Protein AF-0000000074540173 (afdb_homodimer)

InterPro domains:
  IPR003779 Alkyl hydroperoxide reductase AhpD/CMD-like [PF02627] (36-116)
  IPR029032 AhpD-like [G3DSA:1.20.1290.10] (2-123)
  IPR029032 AhpD-like [SSF69118] (17-122)

Structure (mmCIF, N/CA/C/O backbone):
data_AF-0000000074540173-model_v1
#
loop_
_entity.id
_entity.type
_entity.pdbx_description
1 polymer 'Carboxymuconolactone decarboxylase-like domain-containing protein'
#
loop_
_atom_site.group_PDB
_atom_site.id
_atom_site.type_symbol
_atom_site.label_atom_id
_atom_site.label_alt_id
_atom_site.label_comp_id
_atom_site.label_asym_id
_atom_site.label_entity_id
_atom_site.label_seq_id
_atom_site.pdbx_PDB_ins_code
_atom_site.Cartn_x
_atom_site.Cartn_y
_atom_site.Cartn_z
_atom_site.occupancy
_atom_site.B_iso_or_equiv
_atom_site.auth_seq_id
_atom_site.auth_comp_id
_atom_site.auth_asym_id
_atom_site.auth_atom_id
_atom_site.pdbx_PDB_model_num
ATOM 1 N N . MET A 1 1 ? -1.444 41.469 10.289 1 44.91 1 MET A N 1
ATOM 2 C CA . MET A 1 1 ? -2.797 40.969 10.555 1 44.91 1 MET A CA 1
ATOM 3 C C . MET A 1 1 ? -3.053 39.656 9.852 1 44.91 1 MET A C 1
ATOM 5 O O . MET A 1 1 ? -3.771 38.781 10.367 1 44.91 1 MET A O 1
ATOM 9 N N . VAL A 1 2 ? -2.555 39.469 8.539 1 53.41 2 VAL A N 1
ATOM 10 C CA . VAL A 1 2 ? -2.584 38.312 7.629 1 53.41 2 VAL A CA 1
ATOM 11 C C . VAL A 1 2 ? -1.721 37.188 8.188 1 53.41 2 VAL A C 1
ATOM 13 O O . VAL A 1 2 ? -2.094 36.031 8.109 1 53.41 2 VAL A O 1
ATOM 16 N N . GLU A 1 3 ? -0.538 37.625 8.789 1 58.59 3 GLU A N 1
ATOM 17 C CA . GLU A 1 3 ? 0.399 36.688 9.414 1 58.59 3 GLU A CA 1
ATOM 18 C C . GLU A 1 3 ? -0.228 36.031 10.633 1 58.59 3 GLU A C 1
ATOM 20 O O . GLU A 1 3 ? -0.085 34.812 10.812 1 58.59 3 GLU A O 1
ATOM 25 N N . GLY A 1 4 ? -1.021 36.844 11.477 1 64.75 4 GLY A N 1
ATOM 26 C CA . GLY A 1 4 ? -1.708 36.312 12.648 1 64.75 4 GLY A CA 1
ATOM 27 C C . GLY A 1 4 ? -2.783 35.312 12.312 1 64.75 4 GLY A C 1
ATOM 28 O O . GLY A 1 4 ? -2.982 34.344 13.047 1 64.75 4 GLY A O 1
ATOM 29 N N . SER A 1 5 ? -3.402 35.531 11.188 1 80.75 5 SER A N 1
ATOM 30 C CA . SER A 1 5 ? -4.461 34.625 10.727 1 80.75 5 SER A CA 1
ATOM 31 C C . SER A 1 5 ? -3.9 33.281 10.289 1 80.75 5 SER A C 1
ATOM 33 O O . SER A 1 5 ? -4.453 32.219 10.625 1 80.75 5 SER A O 1
ATOM 35 N N . GLN A 1 6 ? -2.773 33.281 9.656 1 86.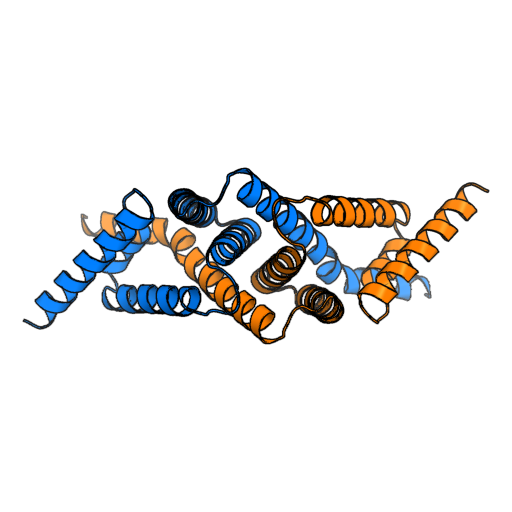25 6 GLN A N 1
ATOM 36 C CA . GLN A 1 6 ? -2.135 32.062 9.234 1 86.25 6 GLN A CA 1
ATOM 37 C C . GLN A 1 6 ? -1.627 31.25 10.43 1 86.25 6 GLN A C 1
ATOM 39 O O . GLN A 1 6 ? -1.747 30.031 10.453 1 86.25 6 GLN A O 1
ATOM 44 N N . GLU A 1 7 ? -1.045 32.031 11.414 1 88.56 7 GLU A N 1
ATOM 45 C CA . GLU A 1 7 ? -0.529 31.375 12.609 1 88.56 7 GLU A CA 1
ATOM 46 C C . GLU A 1 7 ? -1.646 30.688 13.383 1 88.56 7 GLU A C 1
ATOM 48 O O . GLU A 1 7 ? -1.457 29.578 13.891 1 88.56 7 GLU A O 1
ATOM 53 N N . ALA A 1 8 ? -2.748 31.328 13.492 1 92.25 8 ALA A N 1
ATOM 54 C CA . ALA A 1 8 ? -3.896 30.75 14.188 1 92.25 8 ALA A CA 1
ATOM 55 C C . ALA A 1 8 ? -4.402 29.5 13.453 1 92.25 8 ALA A C 1
ATOM 57 O O . ALA A 1 8 ? -4.75 28.5 14.086 1 92.25 8 ALA A O 1
ATOM 58 N N . LYS A 1 9 ? -4.445 29.641 12.211 1 93 9 LYS A N 1
ATOM 59 C CA . LYS A 1 9 ? -4.879 28.5 11.406 1 93 9 LYS A CA 1
ATOM 60 C C . LYS A 1 9 ? -3.926 27.328 11.562 1 93 9 LYS A C 1
ATOM 62 O O . LYS A 1 9 ? -4.367 26.172 11.672 1 93 9 LYS A O 1
ATOM 67 N N . VAL A 1 10 ? -2.693 27.578 11.562 1 94.81 10 VAL A N 1
ATOM 68 C CA . VAL A 1 10 ? -1.672 26.547 11.734 1 94.81 10 VAL A CA 1
ATOM 69 C C . VAL A 1 10 ? -1.825 25.891 13.094 1 94.81 10 VAL A C 1
ATOM 71 O O . VAL A 1 10 ? -1.79 24.656 13.203 1 94.81 10 VAL A O 1
ATOM 74 N N . ALA A 1 11 ? -2.023 26.703 14.094 1 95.44 11 ALA A N 1
ATOM 75 C CA . ALA A 1 11 ? -2.184 26.188 15.453 1 95.44 11 ALA A CA 1
ATOM 76 C C . ALA A 1 11 ? -3.41 25.281 15.562 1 95.44 11 ALA A C 1
ATOM 78 O O . ALA A 1 11 ? -3.371 24.25 16.234 1 95.44 11 ALA A O 1
ATOM 79 N N . GLU A 1 12 ? -4.445 25.703 14.938 1 95.56 12 GLU A N 1
ATOM 80 C CA . GLU A 1 12 ? -5.68 24.922 14.945 1 95.56 12 GLU A CA 1
ATOM 81 C C . GLU A 1 12 ? -5.484 23.578 14.242 1 95.56 12 GLU A C 1
ATOM 83 O O . GLU A 1 12 ? -5.961 22.547 14.719 1 95.56 12 GLU A O 1
ATOM 88 N N . ILE A 1 13 ? -4.812 23.609 13.125 1 95.94 13 ILE A N 1
ATOM 89 C CA . ILE A 1 13 ? -4.57 22.406 12.344 1 95.94 13 ILE A CA 1
ATOM 90 C C . ILE A 1 13 ? -3.684 21.453 13.141 1 95.94 13 ILE A C 1
ATOM 92 O O . ILE A 1 13 ? -3.965 20.25 13.227 1 95.94 13 ILE A O 1
ATOM 96 N N . LEU A 1 14 ? -2.652 21.938 13.781 1 97.19 14 LEU A N 1
ATOM 97 C CA . LEU A 1 14 ? -1.755 21.109 14.586 1 97.19 14 LEU A CA 1
ATOM 98 C C . LEU A 1 14 ? -2.5 20.484 15.758 1 97.19 14 LEU A C 1
ATOM 100 O O . LEU A 1 14 ? -2.246 19.328 16.109 1 97.19 14 LEU A O 1
ATOM 104 N N . GLN A 1 15 ? -3.396 21.234 16.328 1 97.12 15 GLN A N 1
ATOM 105 C CA . GLN A 1 15 ? -4.199 20.719 17.438 1 97.12 15 GLN A CA 1
ATOM 106 C C . GLN A 1 15 ? -5.102 19.578 16.984 1 97.12 15 GLN A C 1
ATOM 108 O O . GLN A 1 15 ? -5.23 18.578 17.672 1 97.12 15 GLN A O 1
ATOM 113 N N . LYS A 1 16 ? -5.75 19.797 15.891 1 95.5 16 LYS A N 1
ATOM 114 C CA . LYS A 1 16 ? -6.602 18.734 15.336 1 95.5 16 LYS A C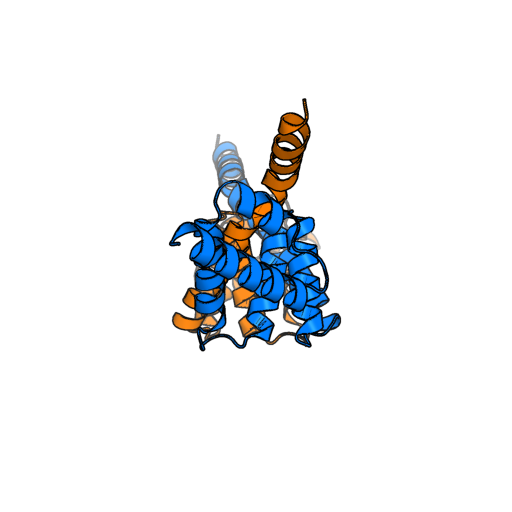A 1
ATOM 115 C C . LYS A 1 16 ? -5.793 17.484 15.047 1 95.5 16 LYS A C 1
ATOM 117 O O . LYS A 1 16 ? -6.254 16.359 15.312 1 95.5 16 LYS A O 1
ATOM 122 N N . MET A 1 17 ? -4.609 17.609 14.477 1 96.12 17 MET A N 1
ATOM 123 C CA . MET A 1 17 ? -3.744 16.484 14.18 1 96.12 17 MET A CA 1
ATOM 124 C C . MET A 1 17 ? -3.318 15.773 15.461 1 96.12 17 MET A C 1
ATOM 126 O O . MET A 1 17 ? -3.246 14.539 15.5 1 96.12 17 MET A O 1
ATOM 130 N N . GLU A 1 18 ? -3.023 16.531 16.484 1 97.31 18 GLU A N 1
ATOM 131 C CA . GLU A 1 18 ? -2.652 15.969 17.766 1 97.31 18 GLU A CA 1
ATOM 132 C C . GLU A 1 18 ? -3.787 15.125 18.344 1 97.31 18 GLU A C 1
ATOM 134 O O . GLU A 1 18 ? -3.549 14.047 18.906 1 97.31 18 GLU A O 1
ATOM 139 N N . GLU A 1 19 ? -4.973 15.555 18.25 1 96.69 19 GLU A N 1
ATOM 140 C CA . GLU A 1 19 ? -6.141 14.82 18.719 1 96.69 19 GLU A CA 1
ATOM 141 C C . GLU A 1 19 ? -6.336 13.531 17.922 1 96.69 19 GLU A C 1
ATOM 143 O O . GLU A 1 19 ? -6.703 12.5 18.469 1 96.69 19 GLU A O 1
ATOM 148 N N . MET A 1 20 ? -6.098 13.594 16.641 1 95.31 20 MET A N 1
ATOM 149 C CA . MET A 1 20 ? -6.254 12.438 15.773 1 95.31 20 MET A CA 1
ATOM 150 C C . MET A 1 20 ? -5.203 11.375 16.078 1 95.31 20 MET A C 1
ATOM 152 O O . MET A 1 20 ? -5.512 10.18 16.109 1 95.31 20 MET A O 1
ATOM 156 N N . ILE A 1 21 ? -4.02 11.789 16.328 1 97.06 21 ILE A N 1
ATOM 157 C CA . ILE A 1 21 ? -2.889 10.891 16.5 1 97.06 21 ILE A CA 1
ATOM 158 C C . ILE A 1 21 ? -2.789 10.469 17.969 1 97.06 21 ILE A C 1
ATOM 160 O O . ILE A 1 21 ? -2.34 9.359 18.266 1 97.06 21 ILE A O 1
ATOM 164 N N . GLY A 1 22 ? -3.133 11.297 18.953 1 96.94 22 GLY A N 1
ATOM 165 C CA . GLY A 1 22 ? -2.982 11.062 20.375 1 96.94 22 GLY A CA 1
ATOM 166 C C . GLY A 1 22 ? -1.658 11.555 20.938 1 96.94 22 GLY A C 1
ATOM 167 O O . GLY A 1 22 ? -1.331 11.305 22.094 1 96.94 22 GLY A O 1
ATOM 168 N N . GLU A 1 23 ? -0.871 12.156 20.062 1 96.75 23 GLU A N 1
ATOM 169 C CA . GLU A 1 23 ? 0.402 12.766 20.453 1 96.75 23 GLU A CA 1
ATOM 170 C C . GLU A 1 23 ? 0.782 13.898 19.5 1 96.75 23 GLU A C 1
ATOM 172 O O . GLU A 1 23 ? 0.113 14.125 18.484 1 96.75 23 GLU A O 1
ATOM 177 N N . GLU A 1 24 ? 1.816 14.531 19.875 1 96.12 24 GLU A N 1
ATOM 178 C CA . GLU A 1 24 ? 2.264 15.664 19.078 1 96.12 24 GLU A CA 1
ATOM 179 C C . GLU A 1 24 ? 2.703 15.219 17.688 1 96.12 24 GLU A C 1
ATOM 181 O O . GLU A 1 24 ? 3.516 14.305 17.547 1 96.12 24 GLU A O 1
ATOM 186 N N . PRO A 1 25 ? 2.115 15.883 16.656 1 96.69 25 PRO A N 1
ATOM 187 C CA . PRO A 1 25 ? 2.59 15.594 15.297 1 96.69 25 PRO A CA 1
ATOM 188 C C . PRO A 1 25 ? 3.906 16.297 14.977 1 96.69 25 PRO A C 1
ATOM 190 O O . PRO A 1 25 ? 3.924 17.266 14.203 1 96.69 25 PRO A O 1
ATOM 193 N N . LYS A 1 26 ? 4.934 15.727 15.367 1 94.88 26 LYS A N 1
ATOM 194 C CA . LYS A 1 26 ? 6.238 16.375 15.367 1 94.88 26 LYS A CA 1
ATOM 195 C C . LYS A 1 26 ? 6.637 16.812 13.961 1 94.88 26 LYS A C 1
ATOM 197 O O . LYS A 1 26 ? 7.031 17.953 13.742 1 94.88 26 LYS A O 1
ATOM 202 N N . PRO A 1 27 ? 6.5 15.914 12.969 1 95.75 27 PRO A N 1
ATOM 203 C CA . PRO A 1 27 ? 6.918 16.344 11.633 1 95.75 27 PRO A CA 1
ATOM 204 C C . PRO A 1 27 ? 6.133 17.562 11.133 1 95.75 27 PRO A C 1
ATOM 206 O O . PRO A 1 27 ? 6.715 18.484 10.562 1 95.75 27 PRO A O 1
ATOM 209 N N . GLN A 1 28 ? 4.887 17.531 11.383 1 96.25 28 GLN A N 1
ATOM 210 C CA . GLN A 1 28 ? 4.051 18.625 10.906 1 96.25 28 GLN A CA 1
ATOM 211 C C . GLN A 1 28 ? 4.352 19.922 11.672 1 96.25 28 GLN A C 1
ATOM 213 O O . GLN A 1 28 ? 4.297 21.016 11.102 1 96.25 28 GLN A O 1
ATOM 218 N N . LYS A 1 29 ? 4.609 19.75 12.961 1 95.88 29 LYS A N 1
ATOM 219 C CA . LYS A 1 29 ? 5.004 20.922 13.75 1 95.88 29 LYS A CA 1
ATOM 220 C C . LYS A 1 29 ? 6.297 21.531 13.219 1 95.88 29 LYS A C 1
ATOM 222 O O . LYS A 1 29 ? 6.383 22.75 13.031 1 95.88 29 LYS A O 1
ATOM 227 N N . LEU A 1 30 ? 7.281 20.719 12.977 1 95.44 30 LEU A N 1
ATOM 228 C CA . LEU A 1 30 ? 8.555 21.188 12.438 1 95.44 30 LEU A CA 1
ATOM 229 C C . LEU A 1 30 ? 8.359 21.828 11.062 1 95.44 30 LEU A C 1
ATOM 231 O O . LEU A 1 30 ? 8.906 22.891 10.781 1 95.44 30 LEU A O 1
ATOM 235 N N . PHE A 1 31 ? 7.617 21.156 10.234 1 93.94 31 PHE A N 1
ATOM 236 C CA . PHE A 1 31 ? 7.406 21.625 8.875 1 93.94 31 PHE A CA 1
ATOM 237 C C . PHE A 1 31 ? 6.656 22.953 8.875 1 93.94 31 PHE A C 1
ATOM 239 O O . PHE A 1 31 ? 6.875 23.797 8 1 93.94 31 PHE A O 1
ATOM 246 N N . SER A 1 32 ? 5.766 23.141 9.836 1 93.69 32 SER A N 1
ATOM 247 C CA . SER A 1 32 ? 4.965 24.359 9.914 1 93.69 32 SER A CA 1
ATOM 248 C C . SER A 1 32 ? 5.848 25.594 10.117 1 93.69 32 SER A C 1
ATOM 250 O O . SER A 1 32 ? 5.434 26.719 9.82 1 93.69 32 SER A O 1
ATOM 252 N N . LYS A 1 33 ? 7.035 25.406 10.57 1 91.81 33 LYS A N 1
ATOM 253 C CA . LYS A 1 33 ? 7.969 26.516 10.789 1 91.81 33 LYS A CA 1
ATOM 254 C C . LYS A 1 33 ? 8.602 26.969 9.484 1 91.81 33 LYS A C 1
ATOM 256 O O . LYS A 1 33 ? 9.039 28.125 9.367 1 91.81 33 LYS A O 1
ATOM 261 N N . VAL A 1 34 ? 8.648 26.125 8.57 1 91.25 34 VAL A N 1
ATOM 262 C CA . VAL A 1 34 ? 9.352 26.453 7.336 1 91.25 34 VAL A CA 1
ATOM 263 C C . VAL A 1 34 ? 8.344 26.719 6.219 1 91.25 34 VAL A C 1
ATOM 265 O O . VAL A 1 34 ? 8.617 27.484 5.289 1 91.25 34 VAL A O 1
ATOM 268 N N . ALA A 1 35 ? 7.246 26.062 6.262 1 93.19 35 ALA A N 1
ATOM 269 C CA . ALA A 1 35 ? 6.199 26.234 5.258 1 93.19 35 ALA A CA 1
ATOM 270 C C . ALA A 1 35 ? 4.812 26.078 5.879 1 93.19 35 ALA A C 1
ATOM 272 O O . ALA A 1 35 ? 4.133 25.078 5.637 1 93.19 35 ALA A O 1
ATOM 273 N N . PRO A 1 36 ? 4.305 27.062 6.586 1 92.44 36 PRO A N 1
ATOM 274 C CA . PRO A 1 36 ? 3.027 26.953 7.293 1 92.44 36 PRO A CA 1
ATOM 275 C C . PRO A 1 36 ? 1.839 26.828 6.344 1 92.44 36 PRO A C 1
ATOM 277 O O . PRO A 1 36 ? 0.822 26.219 6.707 1 92.44 36 PRO A O 1
ATOM 280 N N . GLU A 1 37 ? 1.912 27.312 5.145 1 90.94 37 GLU A N 1
ATOM 281 C CA . GLU A 1 37 ? 0.809 27.281 4.188 1 90.94 37 GLU A CA 1
ATOM 282 C C . GLU A 1 37 ? 0.553 25.859 3.684 1 90.94 37 GLU A C 1
ATOM 284 O O . GLU A 1 37 ? -0.545 25.547 3.217 1 90.94 37 GLU A O 1
ATOM 289 N N . TRP A 1 38 ? 1.578 25.016 3.754 1 92.56 38 TRP A N 1
ATOM 290 C CA . TRP A 1 38 ? 1.456 23.672 3.219 1 92.56 38 TRP A CA 1
ATOM 291 C C . TRP A 1 38 ? 0.564 22.812 4.109 1 92.56 38 TRP A C 1
ATOM 293 O O . TRP A 1 38 ? -0.103 21.891 3.629 1 92.56 38 TRP A O 1
ATOM 303 N N . LEU A 1 39 ? 0.537 23.109 5.391 1 92.81 39 LEU A N 1
ATOM 304 C CA . LEU A 1 39 ? -0.217 22.281 6.324 1 92.81 39 LEU A CA 1
ATOM 305 C C . LEU A 1 39 ? -1.698 22.25 5.961 1 92.81 39 LEU A C 1
ATOM 307 O O . LEU A 1 39 ? -2.352 21.219 6.059 1 92.81 39 LEU A O 1
ATOM 311 N N . GLU A 1 40 ? -2.158 23.391 5.613 1 92.44 40 GLU A N 1
ATOM 312 C CA . GLU A 1 40 ? -3.561 23.469 5.215 1 92.44 40 GLU A CA 1
ATOM 313 C C . GLU A 1 40 ? -3.84 22.594 4 1 92.44 40 GLU A C 1
ATOM 315 O O . GLU A 1 40 ? -4.883 21.938 3.928 1 92.44 40 GLU A O 1
ATOM 320 N N . ARG A 1 41 ? -2.908 22.672 3.076 1 94.25 41 ARG A N 1
ATOM 321 C CA . ARG A 1 41 ? -3.064 21.875 1.862 1 94.25 41 ARG A CA 1
ATOM 322 C C . ARG A 1 41 ? -3.043 20.391 2.18 1 94.25 41 ARG A C 1
ATOM 324 O O . ARG A 1 41 ? -3.816 19.609 1.607 1 94.25 41 ARG A O 1
ATOM 331 N N . GLN A 1 42 ? -2.178 19.984 3.045 1 94.19 42 GLN A N 1
ATOM 332 C CA . GLN A 1 42 ? -2.082 18.594 3.457 1 94.19 42 GLN A CA 1
ATOM 333 C C . GLN A 1 42 ? -3.371 18.125 4.133 1 94.19 42 GLN A C 1
ATOM 335 O O . GLN A 1 42 ? -3.863 17.031 3.857 1 94.19 42 GLN A O 1
ATOM 340 N N . MET A 1 43 ? -3.912 18.922 4.996 1 94.06 43 MET A N 1
ATOM 341 C CA . MET A 1 43 ? -5.152 18.594 5.684 1 94.06 43 MET A CA 1
ATOM 342 C C . MET A 1 43 ? -6.316 18.516 4.703 1 94.06 43 MET A C 1
ATOM 344 O O . MET A 1 43 ? -7.176 17.641 4.816 1 94.06 43 MET A O 1
ATOM 348 N N . ASP A 1 44 ? -6.324 19.469 3.799 1 96.06 44 ASP A N 1
ATOM 349 C CA . ASP A 1 44 ? -7.363 19.453 2.771 1 96.06 44 ASP A CA 1
ATOM 350 C C . ASP A 1 44 ? -7.309 18.172 1.946 1 96.06 44 ASP A C 1
ATOM 352 O O . ASP A 1 44 ? -8.352 17.609 1.606 1 96.06 44 ASP A O 1
ATOM 356 N N . GLU A 1 45 ? -6.109 17.781 1.562 1 97.44 45 GLU A N 1
ATOM 357 C CA . GLU A 1 45 ? -5.941 16.547 0.807 1 97.44 45 GLU A CA 1
ATOM 358 C C . GLU A 1 45 ? -6.414 15.336 1.614 1 97.44 45 GLU A C 1
ATOM 360 O O . GLU A 1 45 ? -7.074 14.445 1.078 1 97.44 45 GLU A O 1
ATOM 365 N N . ARG A 1 46 ? -6.074 15.258 2.854 1 97.31 46 ARG A N 1
ATOM 366 C CA . ARG A 1 46 ? -6.547 14.18 3.717 1 97.31 46 ARG A CA 1
ATOM 367 C C . ARG A 1 46 ? -8.07 14.156 3.771 1 97.31 46 ARG A C 1
ATOM 369 O O . ARG A 1 46 ? -8.68 13.094 3.637 1 97.31 46 ARG A O 1
ATOM 376 N N . GLN A 1 47 ? -8.688 15.328 3.992 1 97.12 47 GLN A N 1
ATOM 377 C CA . GLN A 1 47 ? -10.141 15.422 4.066 1 97.12 47 GLN A CA 1
ATOM 378 C C . GLN A 1 47 ? -10.789 14.961 2.768 1 97.12 47 GLN A C 1
ATOM 380 O O . GLN A 1 47 ? -11.82 14.281 2.791 1 97.12 47 GLN A O 1
ATOM 385 N N . PHE A 1 48 ? -10.211 15.375 1.657 1 98.31 48 PHE A N 1
ATOM 386 C CA . PHE A 1 48 ? -10.734 14.984 0.355 1 98.31 48 PHE A CA 1
ATOM 387 C C . PHE A 1 48 ? -10.75 13.461 0.214 1 98.31 48 PHE A C 1
ATOM 389 O O . PHE A 1 48 ? -11.797 12.867 -0.035 1 98.31 48 PHE A O 1
ATOM 396 N N . VAL A 1 49 ? -9.641 12.781 0.475 1 98.31 49 VAL A N 1
ATOM 397 C CA . VAL A 1 49 ? -9.539 11.344 0.257 1 98.31 49 VAL A CA 1
ATOM 398 C C . VAL A 1 49 ? -10.422 10.602 1.257 1 98.31 49 VAL A C 1
ATOM 400 O O . VAL A 1 49 ? -11.031 9.586 0.922 1 98.31 49 VAL A O 1
ATOM 403 N N . MET A 1 50 ? -10.531 11.109 2.445 1 98.19 50 MET A N 1
ATOM 404 C CA . MET A 1 50 ? -11.336 10.453 3.475 1 98.19 50 MET A CA 1
ATOM 405 C C . MET A 1 50 ? -12.82 10.664 3.223 1 98.19 50 MET A C 1
ATOM 407 O O . MET A 1 50 ? -13.656 9.906 3.73 1 98.19 50 MET A O 1
ATOM 411 N N . SER A 1 51 ? -13.164 11.695 2.451 1 98.25 51 SER A N 1
ATOM 412 C CA . SER A 1 51 ? -14.57 12.031 2.23 1 98.25 51 SER A CA 1
ATOM 413 C C . SER A 1 51 ? -15.148 11.234 1.065 1 98.25 51 SER A C 1
ATOM 415 O O . SER A 1 51 ? -16.359 11.18 0.89 1 98.25 51 SER A O 1
ATOM 417 N N . LEU A 1 52 ? -14.297 10.703 0.211 1 98.12 52 LEU A N 1
ATOM 418 C CA . LEU A 1 52 ? -14.797 9.875 -0.881 1 98.12 52 LEU A CA 1
ATOM 419 C C . LEU A 1 52 ? -15.602 8.703 -0.344 1 98.12 52 LEU A C 1
ATOM 421 O O . LEU A 1 52 ? -15.273 8.148 0.707 1 98.12 52 LEU A O 1
ATOM 425 N N . GLU A 1 53 ? -16.625 8.25 -1.121 1 98.19 53 GLU A N 1
ATOM 426 C CA . GLU A 1 53 ? -17.656 7.449 -0.462 1 98.19 53 GLU A CA 1
ATOM 427 C C . GLU A 1 53 ? -17.641 6.008 -0.957 1 98.19 53 GLU A C 1
ATOM 429 O O . GLU A 1 53 ? -18.344 5.148 -0.413 1 98.19 53 GLU A O 1
ATOM 434 N N . SER A 1 54 ? -16.875 5.648 -1.912 1 98.5 54 SER A N 1
ATOM 435 C CA . SER A 1 54 ? -16.906 4.309 -2.492 1 98.5 54 SER A CA 1
ATOM 436 C C . SER A 1 54 ? -16.25 3.291 -1.572 1 98.5 54 SER A C 1
ATOM 438 O O . SER A 1 54 ? -16.484 2.09 -1.689 1 98.5 54 SER A O 1
ATOM 440 N N . ILE A 1 55 ? -15.305 3.674 -0.725 1 98.75 55 ILE A N 1
ATOM 441 C CA . ILE A 1 55 ? -14.625 2.826 0.252 1 98.75 55 ILE A CA 1
ATOM 442 C C . ILE A 1 55 ? -14.922 3.33 1.663 1 98.75 55 ILE A C 1
ATOM 444 O O . ILE A 1 55 ? -14.664 4.492 1.979 1 98.75 55 ILE A O 1
ATOM 448 N N . PRO A 1 56 ? -15.508 2.457 2.533 1 98.75 56 PRO A N 1
ATOM 449 C CA . PRO A 1 56 ? -15.695 2.863 3.928 1 98.75 56 PRO A CA 1
ATOM 450 C C . PRO A 1 56 ? -14.391 3.301 4.59 1 98.75 56 PRO A C 1
ATOM 452 O O . PRO A 1 56 ? -13.328 2.762 4.281 1 98.75 56 PRO A O 1
ATOM 455 N N . GLU A 1 57 ? -14.508 4.199 5.539 1 98.44 57 GLU A N 1
ATOM 456 C CA . GLU A 1 57 ? -13.375 4.859 6.184 1 98.44 57 GLU A CA 1
ATOM 457 C C . GLU A 1 57 ? -12.391 3.84 6.758 1 98.44 57 GLU A C 1
ATOM 459 O O . GLU A 1 57 ? -11.18 3.998 6.629 1 98.44 57 GLU A O 1
ATOM 464 N N . LYS A 1 58 ? -12.906 2.807 7.352 1 98.25 58 LYS A N 1
ATOM 465 C CA . LYS A 1 58 ? -12.062 1.824 8.023 1 98.25 58 LYS A CA 1
ATOM 466 C C . LYS A 1 58 ? -11.078 1.189 7.055 1 98.25 58 LYS A C 1
ATOM 468 O O . LYS A 1 58 ? -9.906 0.979 7.398 1 98.25 58 LYS A O 1
ATOM 473 N N . TYR A 1 59 ? -11.508 0.907 5.883 1 98.88 59 TYR A N 1
ATOM 474 C CA . TYR A 1 59 ? -10.633 0.247 4.922 1 98.88 59 TYR A CA 1
ATOM 475 C C . TYR A 1 59 ? -9.641 1.236 4.316 1 98.88 59 TYR A C 1
ATOM 477 O O . TYR A 1 59 ? -8.547 0.849 3.887 1 98.88 59 TYR A O 1
ATOM 485 N N . LYS A 1 60 ? -9.977 2.508 4.293 1 98.94 60 LYS A N 1
ATOM 486 C CA . LYS A 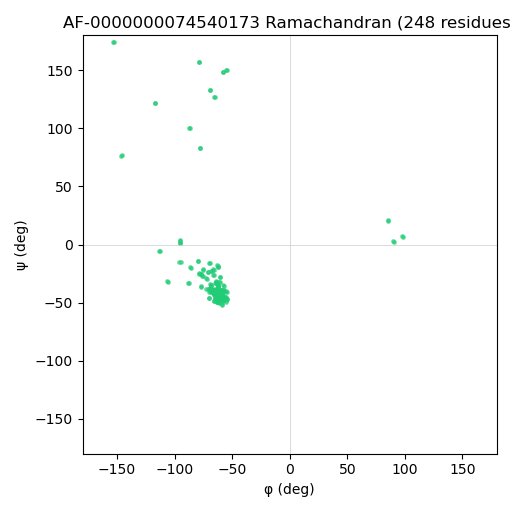1 60 ? -9 3.516 3.887 1 98.94 60 LYS A CA 1
ATOM 487 C C . LYS A 1 60 ? -7.84 3.586 4.875 1 98.94 60 LYS A C 1
ATOM 489 O O . LYS A 1 60 ? -6.68 3.721 4.473 1 98.94 60 LYS A O 1
ATOM 494 N N . HIS A 1 61 ? -8.172 3.504 6.164 1 98.88 61 HIS A N 1
ATOM 495 C CA . HIS A 1 61 ? -7.113 3.445 7.164 1 98.88 61 HIS A CA 1
ATOM 496 C C . HIS A 1 61 ? -6.203 2.242 6.938 1 98.88 61 HIS A C 1
ATOM 498 O O . HIS A 1 61 ? -4.98 2.361 7.02 1 98.88 61 HIS A O 1
ATOM 504 N N . LEU A 1 62 ? -6.789 1.124 6.602 1 98.94 62 LEU A N 1
ATOM 505 C CA . LEU A 1 62 ? -6.016 -0.092 6.387 1 98.94 62 LEU A CA 1
ATOM 506 C C . LEU 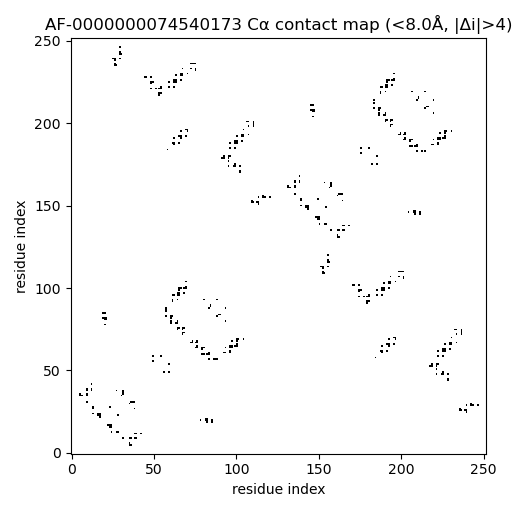A 1 62 ? -5.133 0.038 5.148 1 98.94 62 LEU A C 1
ATOM 508 O O . LEU A 1 62 ? -3.992 -0.433 5.145 1 98.94 62 LEU A O 1
ATOM 512 N N . ILE A 1 63 ? -5.637 0.657 4.098 1 99 63 ILE A N 1
ATOM 513 C CA . ILE A 1 63 ? -4.848 0.905 2.898 1 99 63 ILE A CA 1
ATOM 514 C C . ILE A 1 63 ? -3.65 1.789 3.24 1 99 63 ILE A C 1
ATOM 516 O O . ILE A 1 63 ? -2.527 1.521 2.805 1 99 63 ILE A O 1
ATOM 520 N N . MET A 1 64 ? -3.842 2.805 4.047 1 98.94 64 MET A N 1
ATOM 521 C CA . MET A 1 64 ? -2.758 3.717 4.402 1 98.94 64 MET A CA 1
ATOM 522 C C . MET A 1 64 ? -1.683 2.998 5.207 1 98.94 64 MET A C 1
ATOM 524 O O . MET A 1 64 ? -0.489 3.186 4.965 1 98.94 64 MET A O 1
ATOM 528 N N . ILE A 1 65 ? -2.078 2.176 6.117 1 98.94 65 ILE A N 1
ATOM 529 C CA . ILE A 1 65 ? -1.14 1.388 6.91 1 98.94 65 ILE A CA 1
ATOM 530 C C . ILE A 1 65 ? -0.337 0.467 5.992 1 98.94 65 ILE A C 1
ATOM 532 O O . ILE A 1 65 ? 0.891 0.401 6.09 1 98.94 65 ILE A O 1
ATOM 536 N N . ALA A 1 66 ? -1.033 -0.227 5.125 1 98.94 66 ALA A N 1
ATOM 537 C CA . ALA A 1 66 ? -0.407 -1.175 4.207 1 98.94 66 ALA A CA 1
ATOM 538 C C . ALA A 1 66 ? 0.642 -0.485 3.338 1 98.94 66 ALA A C 1
ATOM 540 O O . ALA A 1 66 ? 1.757 -0.99 3.184 1 98.94 66 ALA A O 1
ATOM 541 N N . VAL A 1 67 ? 0.288 0.668 2.814 1 98.94 67 VAL A N 1
ATOM 542 C CA . VAL A 1 67 ? 1.176 1.414 1.928 1 98.94 67 VAL A CA 1
ATOM 543 C C . VAL A 1 67 ? 2.408 1.877 2.701 1 98.94 67 VAL A C 1
ATOM 545 O O . VAL A 1 67 ? 3.541 1.676 2.256 1 98.94 67 VAL A O 1
ATOM 548 N N . ALA A 1 68 ? 2.203 2.471 3.861 1 98.88 68 ALA A N 1
ATOM 549 C CA . ALA A 1 68 ? 3.32 2.959 4.668 1 98.88 68 ALA A CA 1
ATOM 550 C C . ALA A 1 68 ? 4.27 1.821 5.031 1 98.88 68 ALA A C 1
ATOM 552 O O . ALA A 1 68 ? 5.488 1.967 4.934 1 98.88 68 ALA A O 1
ATOM 553 N N . ALA A 1 69 ? 3.738 0.708 5.41 1 98.88 69 ALA A N 1
ATOM 554 C CA . ALA A 1 69 ? 4.547 -0.453 5.773 1 98.88 69 ALA A CA 1
ATOM 555 C C . ALA A 1 69 ? 5.316 -0.984 4.566 1 98.88 69 ALA A C 1
ATOM 557 O O . ALA A 1 69 ? 6.5 -1.311 4.672 1 98.88 69 ALA A O 1
ATOM 558 N N . ALA A 1 70 ? 4.648 -1.058 3.48 1 98.75 70 ALA A N 1
ATOM 559 C CA . ALA A 1 70 ? 5.246 -1.629 2.277 1 98.75 70 ALA A CA 1
ATOM 560 C C . ALA A 1 70 ? 6.434 -0.797 1.808 1 98.75 70 ALA A C 1
ATOM 562 O O . ALA A 1 70 ? 7.418 -1.341 1.302 1 98.75 70 ALA A O 1
ATOM 563 N N . VAL A 1 71 ? 6.391 0.513 2.027 1 98.56 71 VAL A N 1
ATOM 564 C CA . VAL A 1 71 ? 7.469 1.36 1.526 1 98.56 71 VAL A CA 1
ATOM 565 C C . VAL A 1 71 ? 8.5 1.589 2.627 1 98.56 71 VAL A C 1
ATOM 567 O O . VAL A 1 71 ? 9.453 2.355 2.447 1 98.56 71 VAL A O 1
ATOM 570 N N . GLY A 1 72 ? 8.258 0.987 3.791 1 98.25 72 GLY A N 1
ATOM 571 C CA . GLY A 1 72 ? 9.273 0.939 4.832 1 98.25 72 GLY A CA 1
ATOM 572 C C . GLY A 1 72 ? 9.281 2.176 5.711 1 98.25 72 GLY A C 1
ATOM 573 O O . GLY A 1 72 ? 10.305 2.508 6.312 1 98.25 72 GLY A O 1
ATOM 574 N N . SER A 1 73 ? 8.195 2.908 5.746 1 98.38 73 SER A N 1
ATOM 575 C CA . SER A 1 73 ? 8.133 4.086 6.609 1 98.38 73 SER A CA 1
ATOM 576 C C . SER A 1 73 ? 7.664 3.717 8.008 1 98.38 73 SER A C 1
ATOM 578 O O . SER A 1 73 ? 6.461 3.664 8.281 1 98.38 73 SER A O 1
ATOM 580 N N . LYS A 1 74 ? 8.602 3.6 8.898 1 98.12 74 LYS A N 1
ATOM 581 C CA . LYS A 1 74 ? 8.289 3.195 10.266 1 98.12 74 LYS A CA 1
ATOM 582 C C . LYS A 1 74 ? 7.395 4.223 10.953 1 98.12 74 LYS A C 1
ATOM 584 O O . LYS A 1 74 ? 6.363 3.867 11.523 1 98.12 74 LYS A O 1
ATOM 589 N N . MET A 1 75 ? 7.742 5.465 10.867 1 97.81 75 MET A N 1
ATOM 590 C CA . MET A 1 75 ? 6.992 6.52 11.547 1 97.81 75 MET A CA 1
ATOM 591 C C . MET A 1 75 ? 5.566 6.598 11.016 1 97.81 75 MET A C 1
ATOM 593 O O . MET A 1 75 ? 4.609 6.641 11.789 1 97.81 75 MET A O 1
ATOM 597 N N . CYS A 1 76 ? 5.387 6.648 9.766 1 98.56 76 CYS A N 1
ATOM 598 C CA . CYS A 1 76 ? 4.051 6.773 9.203 1 98.56 76 CYS A CA 1
ATOM 599 C C . CYS A 1 76 ? 3.219 5.527 9.484 1 98.56 76 CYS A C 1
ATOM 601 O O . CYS A 1 76 ? 2.004 5.613 9.672 1 98.56 76 CYS A O 1
ATOM 603 N N . THR A 1 77 ? 3.883 4.301 9.398 1 98.81 77 THR A N 1
ATOM 604 C CA . THR A 1 77 ? 3.162 3.092 9.781 1 98.81 77 THR A CA 1
ATOM 605 C C . THR A 1 77 ? 2.625 3.209 11.211 1 98.81 77 THR A C 1
ATOM 607 O O . THR A 1 77 ? 1.468 2.877 11.469 1 98.81 77 THR A O 1
ATOM 610 N N . GLU A 1 78 ? 3.426 3.672 12.109 1 98.5 78 GLU A N 1
ATOM 611 C CA . GLU A 1 78 ? 3.012 3.865 13.5 1 98.5 78 GLU A CA 1
ATOM 612 C C . GLU A 1 78 ? 1.88 4.883 13.602 1 98.5 78 GLU A C 1
ATOM 614 O O . GLU A 1 78 ? 0.863 4.629 14.25 1 98.5 78 GLU A O 1
ATOM 619 N N . VAL A 1 79 ? 1.995 6.027 12.969 1 98.44 79 VAL A N 1
ATOM 620 C CA . VAL A 1 79 ? 1.024 7.113 13.047 1 98.44 79 VAL A CA 1
ATOM 621 C C . VAL A 1 79 ? -0.308 6.664 12.453 1 98.44 79 VAL A C 1
ATOM 623 O O . VAL A 1 79 ? -1.363 6.852 13.062 1 98.44 79 VAL A O 1
ATOM 626 N N . PHE A 1 80 ? -0.265 6.051 11.273 1 98.75 80 PHE A N 1
ATOM 627 C CA . PHE A 1 80 ? -1.494 5.578 10.648 1 98.75 80 PHE A CA 1
ATOM 628 C C . PHE A 1 80 ? -2.166 4.516 11.508 1 98.75 80 PHE A C 1
ATOM 630 O O . PHE A 1 80 ? -3.396 4.461 11.586 1 98.75 80 PHE A O 1
ATOM 637 N N . THR A 1 81 ? -1.35 3.65 12.133 1 98.81 81 THR A N 1
ATOM 638 C CA . THR A 1 81 ? -1.889 2.617 13.008 1 98.81 81 THR A CA 1
ATOM 639 C C . THR A 1 81 ? -2.562 3.24 14.227 1 98.81 81 THR A C 1
ATOM 641 O O . THR A 1 81 ? -3.666 2.838 14.602 1 98.81 81 THR A O 1
ATOM 644 N N . LYS A 1 82 ? -1.932 4.215 14.859 1 98.56 82 LYS A N 1
ATOM 645 C CA . LYS A 1 82 ? -2.518 4.906 16 1 98.56 82 LYS A CA 1
ATOM 646 C C . LYS A 1 82 ? -3.85 5.555 15.625 1 98.56 82 LYS A C 1
ATOM 648 O O . LYS A 1 82 ? -4.836 5.426 16.359 1 98.56 82 LYS A O 1
ATOM 653 N N . ILE A 1 83 ? -3.898 6.23 14.492 1 98.56 83 ILE A N 1
ATOM 654 C CA . ILE A 1 83 ? -5.121 6.883 14.031 1 98.56 83 ILE A CA 1
ATOM 655 C C . ILE A 1 83 ? -6.211 5.84 13.805 1 98.56 83 ILE A C 1
ATOM 657 O O . ILE A 1 83 ? -7.348 6.016 14.25 1 98.56 83 ILE A O 1
ATOM 661 N N . ALA A 1 84 ? -5.855 4.762 13.156 1 98.75 84 ALA A N 1
ATOM 662 C CA . ALA A 1 84 ? -6.816 3.699 12.875 1 98.75 84 ALA A CA 1
ATOM 663 C C . ALA A 1 84 ? -7.41 3.141 14.164 1 98.75 84 ALA A C 1
ATOM 665 O O . ALA A 1 84 ? -8.625 2.965 14.266 1 98.75 84 ALA A O 1
ATOM 666 N N . LYS A 1 85 ? -6.555 2.854 15.094 1 98.44 85 LYS A N 1
ATOM 667 C CA . LYS A 1 85 ? -7.004 2.326 16.375 1 98.44 85 LYS A CA 1
ATOM 668 C C . LYS A 1 85 ? -7.973 3.289 17.062 1 98.44 85 LYS A C 1
ATOM 670 O O . LYS A 1 85 ? -8.992 2.867 17.594 1 98.44 85 LYS A O 1
ATOM 675 N N . ARG A 1 86 ? -7.688 4.492 17.062 1 97.81 86 ARG A N 1
ATOM 676 C CA . ARG A 1 86 ? -8.523 5.512 17.688 1 97.81 86 ARG A CA 1
ATOM 677 C C . ARG A 1 86 ? -9.859 5.648 16.969 1 97.81 86 ARG A C 1
ATOM 679 O O . ARG A 1 86 ? -10.836 6.129 17.531 1 97.81 86 ARG A O 1
ATOM 686 N N . ARG A 1 87 ? -9.891 5.207 15.719 1 97.94 87 ARG A N 1
ATOM 687 C CA . ARG A 1 87 ? -11.109 5.262 14.922 1 97.94 87 ARG A CA 1
ATOM 688 C C . ARG A 1 87 ? -11.859 3.934 14.977 1 97.94 87 ARG A C 1
ATOM 690 O O . ARG A 1 87 ? -12.82 3.725 14.234 1 97.94 87 ARG A O 1
ATOM 697 N N . GLY A 1 88 ? -11.398 3.014 15.734 1 97.94 88 GLY A N 1
ATOM 698 C CA . GLY A 1 88 ? -12.148 1.802 16.016 1 97.94 88 GLY A CA 1
ATOM 699 C C . GLY A 1 88 ? -11.75 0.632 15.141 1 97.94 88 GLY A C 1
ATOM 700 O O . GLY A 1 88 ? -12.383 -0.425 15.172 1 97.94 88 GLY A O 1
ATOM 701 N N . VAL A 1 89 ? -10.75 0.788 14.398 1 98.69 89 VAL A N 1
ATOM 702 C CA . VAL A 1 89 ? -10.25 -0.34 13.609 1 98.69 89 VAL A CA 1
ATOM 703 C C . VAL A 1 89 ? -9.641 -1.386 14.539 1 98.69 89 VAL A C 1
ATOM 705 O O . VAL A 1 89 ? -8.852 -1.054 15.43 1 98.69 89 VAL A O 1
ATOM 708 N N . SER A 1 90 ? -9.969 -2.658 14.367 1 98.69 90 SER A N 1
ATOM 709 C CA . SER A 1 90 ? -9.523 -3.703 15.281 1 98.69 90 SER A CA 1
ATOM 710 C C . SER A 1 90 ? -8.078 -4.105 15 1 98.69 90 SER A C 1
ATOM 712 O O . SER A 1 90 ? -7.586 -3.941 13.883 1 98.69 90 SER A O 1
ATOM 714 N N . GLU A 1 91 ? -7.445 -4.672 16.031 1 98.56 91 GLU A N 1
ATOM 715 C CA . GLU A 1 91 ? -6.09 -5.188 15.883 1 98.56 91 GLU A CA 1
ATOM 716 C C . GLU A 1 91 ? -6.047 -6.316 14.852 1 98.56 91 GLU A C 1
ATOM 718 O O . GLU A 1 91 ? -5.074 -6.445 14.109 1 98.56 91 GLU A O 1
ATOM 723 N N . ARG A 1 92 ? -7.07 -7.121 14.805 1 98.62 92 ARG A N 1
ATOM 724 C CA . ARG A 1 92 ? -7.133 -8.234 13.859 1 98.62 92 ARG A CA 1
ATOM 725 C C . ARG A 1 92 ? -7.211 -7.723 12.422 1 98.62 92 ARG A C 1
ATOM 727 O O . ARG A 1 92 ? -6.562 -8.266 11.523 1 98.62 92 ARG A O 1
ATOM 734 N N . GLU A 1 93 ? -8.023 -6.668 12.172 1 98.81 93 GLU A N 1
ATOM 735 C CA . GLU A 1 93 ? -8.094 -6.055 10.852 1 98.81 93 GLU A CA 1
ATOM 736 C C . GLU A 1 93 ? -6.75 -5.473 10.43 1 98.81 93 GLU A C 1
ATOM 738 O O . GLU A 1 93 ? -6.32 -5.645 9.289 1 98.81 93 GLU A O 1
ATOM 743 N N . ILE A 1 94 ? -6.102 -4.812 11.367 1 98.94 94 ILE A N 1
ATOM 744 C CA . ILE A 1 94 ? -4.789 -4.246 11.094 1 98.94 94 ILE A CA 1
ATOM 745 C C . ILE A 1 94 ? -3.797 -5.367 10.781 1 98.94 94 ILE A C 1
ATOM 747 O O . ILE A 1 94 ? -3.062 -5.293 9.789 1 98.94 94 ILE A O 1
ATOM 751 N N . GLY A 1 95 ? -3.746 -6.398 11.609 1 98.88 95 GLY A N 1
ATOM 752 C CA . GLY A 1 95 ? -2.889 -7.543 11.352 1 98.88 95 GLY A CA 1
ATOM 753 C C . GLY A 1 95 ? -3.129 -8.172 9.992 1 98.88 95 GLY A C 1
ATOM 754 O O . GLY A 1 95 ? -2.18 -8.477 9.266 1 98.88 95 GLY A O 1
ATOM 755 N N . GLU A 1 96 ? -4.375 -8.391 9.656 1 98.88 96 GLU A N 1
ATOM 756 C CA . GLU A 1 96 ? -4.723 -8.984 8.367 1 98.88 96 GLU A CA 1
ATOM 757 C C . GLU A 1 96 ? -4.281 -8.086 7.211 1 98.88 96 GLU A C 1
ATOM 759 O O . GLU A 1 96 ? -3.742 -8.57 6.211 1 98.88 96 GLU A O 1
ATOM 764 N N . ALA A 1 97 ? -4.484 -6.758 7.324 1 98.94 97 ALA A N 1
ATOM 765 C CA . ALA A 1 97 ? -4.031 -5.824 6.297 1 98.94 97 ALA A CA 1
ATOM 766 C C . ALA A 1 97 ? -2.523 -5.922 6.09 1 98.94 97 ALA A C 1
ATOM 768 O O . ALA A 1 97 ? -2.039 -5.855 4.961 1 98.94 97 ALA A O 1
ATOM 769 N N . ILE A 1 98 ? -1.812 -6.082 7.16 1 98.88 98 ILE A N 1
ATOM 770 C CA . ILE A 1 98 ? -0.358 -6.176 7.094 1 98.88 98 ILE A CA 1
ATOM 771 C C . ILE A 1 98 ? 0.046 -7.465 6.379 1 98.88 98 ILE A C 1
ATOM 773 O O . ILE A 1 98 ? 0.977 -7.469 5.57 1 98.88 98 ILE A O 1
ATOM 777 N N . LEU A 1 99 ? -0.628 -8.516 6.641 1 98.88 99 LEU A N 1
ATOM 778 C CA . LEU A 1 99 ? -0.346 -9.781 5.969 1 98.88 99 LEU A CA 1
ATOM 779 C C . LEU A 1 99 ? -0.653 -9.68 4.477 1 98.88 99 LEU A C 1
ATOM 781 O O . LEU A 1 99 ? 0.097 -10.203 3.648 1 98.88 99 LEU A O 1
ATOM 785 N N . VAL A 1 100 ? -1.749 -9.039 4.105 1 98.88 100 VAL A N 1
ATOM 786 C CA . VAL A 1 100 ? -2.088 -8.82 2.703 1 98.88 100 VAL A CA 1
ATOM 787 C C . VAL A 1 100 ? -1.009 -7.969 2.039 1 98.88 100 VAL A C 1
ATOM 789 O O . VAL A 1 100 ? -0.562 -8.273 0.93 1 98.88 100 VAL A O 1
ATOM 792 N N . ALA A 1 101 ? -0.602 -6.969 2.75 1 98.94 101 ALA A N 1
ATOM 793 C CA . ALA A 1 101 ? 0.447 -6.09 2.236 1 98.94 101 ALA A CA 1
ATOM 794 C C . ALA A 1 101 ? 1.746 -6.859 2.014 1 98.94 101 ALA A C 1
ATOM 796 O O . ALA A 1 101 ? 2.424 -6.668 1.002 1 98.94 101 ALA A O 1
ATOM 797 N N . ARG A 1 102 ? 2.105 -7.684 2.977 1 98.75 102 ARG A N 1
ATOM 798 C CA . ARG A 1 102 ? 3.309 -8.508 2.865 1 98.75 102 ARG A CA 1
ATOM 799 C C . ARG A 1 102 ? 3.256 -9.391 1.624 1 98.75 102 ARG A C 1
ATOM 801 O O . ARG A 1 102 ? 4.234 -9.484 0.881 1 98.75 102 ARG A O 1
ATOM 808 N N . PHE A 1 103 ? 2.15 -9.992 1.404 1 98.75 103 PHE A N 1
ATOM 809 C CA . PHE A 1 103 ? 1.969 -10.836 0.231 1 98.75 103 PHE A CA 1
ATOM 810 C C . PHE A 1 103 ? 2.119 -10.031 -1.05 1 98.75 103 PHE A C 1
ATOM 812 O O . PHE A 1 103 ? 2.83 -10.438 -1.971 1 98.75 103 PHE A O 1
ATOM 819 N N . ALA A 1 104 ? 1.425 -8.914 -1.104 1 98.75 104 ALA A N 1
ATOM 820 C CA . ALA A 1 104 ? 1.469 -8.062 -2.293 1 98.75 104 ALA A CA 1
ATOM 821 C C . ALA A 1 104 ? 2.893 -7.594 -2.578 1 98.75 104 ALA A C 1
ATOM 823 O O . ALA A 1 104 ? 3.363 -7.676 -3.715 1 98.75 104 ALA A O 1
ATOM 824 N N . LEU A 1 105 ? 3.531 -7.129 -1.517 1 98.62 105 LEU A N 1
ATOM 825 C CA . LEU A 1 105 ? 4.898 -6.648 -1.666 1 98.62 105 LEU A CA 1
ATOM 826 C C . LEU A 1 105 ? 5.82 -7.766 -2.146 1 98.62 105 LEU A C 1
ATOM 828 O O . LEU A 1 105 ? 6.613 -7.566 -3.07 1 98.62 105 LEU A O 1
ATOM 832 N N . ALA A 1 106 ? 5.754 -8.898 -1.545 1 97.81 106 ALA A N 1
ATOM 833 C CA . ALA A 1 106 ? 6.57 -10.039 -1.955 1 97.81 106 ALA A CA 1
ATOM 834 C C . ALA A 1 106 ? 6.32 -10.391 -3.418 1 97.81 106 ALA A C 1
ATOM 836 O O . ALA A 1 106 ? 7.246 -10.789 -4.133 1 97.81 106 ALA A O 1
ATOM 837 N N . SER A 1 107 ? 5.141 -10.258 -3.902 1 97.38 107 SER A N 1
ATOM 838 C CA . SER A 1 107 ? 4.75 -10.609 -5.266 1 97.38 107 SER A CA 1
ATOM 839 C C . SER A 1 107 ? 5.406 -9.68 -6.285 1 97.38 107 SER A C 1
ATOM 841 O O . SER A 1 107 ? 5.559 -10.047 -7.453 1 97.38 107 SER A O 1
ATOM 843 N N . THR A 1 108 ? 5.793 -8.508 -5.875 1 97.62 108 THR A N 1
ATOM 844 C CA . THR A 1 108 ? 6.336 -7.543 -6.824 1 97.62 108 THR A CA 1
ATOM 845 C C . THR A 1 108 ? 7.703 -7.992 -7.332 1 97.62 108 THR A C 1
ATOM 847 O O . THR A 1 108 ? 8.18 -7.512 -8.359 1 97.62 108 THR A O 1
ATOM 850 N N . ILE A 1 109 ? 8.359 -8.93 -6.691 1 95.94 109 ILE A N 1
ATOM 851 C CA . ILE A 1 109 ? 9.648 -9.445 -7.137 1 95.94 109 ILE A CA 1
ATOM 852 C C . ILE A 1 109 ? 9.508 -10.055 -8.523 1 95.94 109 ILE A C 1
ATOM 854 O O . ILE A 1 109 ? 10.469 -10.07 -9.305 1 95.94 109 ILE A O 1
ATOM 858 N N . PHE A 1 110 ? 8.336 -10.539 -8.828 1 94.44 110 PHE A N 1
ATOM 859 C CA . PHE A 1 110 ? 8.133 -11.195 -10.117 1 94.44 110 PHE A CA 1
ATOM 860 C C . PHE A 1 110 ? 8.211 -10.188 -11.258 1 94.44 110 PHE A C 1
ATOM 862 O O . PHE A 1 110 ? 8.688 -10.508 -12.344 1 94.44 110 PHE A O 1
ATOM 869 N N . ALA A 1 111 ? 7.727 -8.969 -10.969 1 95.25 111 ALA A N 1
ATOM 870 C CA . ALA A 1 111 ? 7.895 -7.902 -11.961 1 95.25 111 ALA A CA 1
ATOM 871 C C . ALA A 1 111 ? 9.367 -7.613 -12.211 1 95.25 111 ALA A C 1
ATOM 873 O O . ALA A 1 111 ? 9.773 -7.359 -13.344 1 95.25 111 ALA A O 1
ATOM 874 N N . THR A 1 112 ? 10.141 -7.711 -11.227 1 94.69 112 THR A N 1
ATOM 875 C CA . THR A 1 112 ? 11.555 -7.352 -11.305 1 94.69 112 THR A CA 1
ATOM 876 C C . THR A 1 112 ? 12.352 -8.445 -12.016 1 94.69 112 THR A C 1
ATOM 878 O O . THR A 1 112 ? 13.258 -8.156 -12.797 1 94.69 112 THR A O 1
ATOM 881 N N . VAL A 1 113 ? 12 -9.617 -11.797 1 95.06 113 VAL A N 1
ATOM 882 C CA . VAL A 1 113 ? 12.891 -10.695 -12.203 1 95.06 113 VAL A CA 1
ATOM 883 C C . VAL A 1 113 ? 12.492 -11.203 -13.586 1 95.06 113 VAL A C 1
ATOM 885 O O . VAL A 1 113 ? 13.25 -11.922 -14.234 1 95.06 113 VAL A O 1
ATOM 888 N N . THR A 1 114 ? 11.336 -10.867 -14.047 1 95 114 THR A N 1
ATOM 889 C CA . THR A 1 114 ? 10.781 -11.414 -15.281 1 95 114 THR A CA 1
ATOM 890 C C . THR A 1 114 ? 11.742 -11.188 -16.453 1 95 114 THR A C 1
ATOM 892 O O . THR A 1 114 ? 12.062 -12.117 -17.188 1 95 114 THR A O 1
ATOM 895 N N . PRO A 1 115 ? 12.273 -9.961 -16.672 1 93.62 115 PRO A N 1
ATOM 896 C CA . PRO A 1 115 ? 13.219 -9.789 -17.766 1 93.62 115 PRO A CA 1
ATOM 897 C C . PRO A 1 115 ? 14.43 -10.719 -17.672 1 93.62 115 PRO A C 1
ATOM 899 O O . PRO A 1 115 ? 14.891 -11.258 -18.672 1 93.62 115 PRO A O 1
ATOM 902 N N . ALA A 1 116 ? 14.961 -10.906 -16.5 1 94 116 ALA A N 1
ATOM 903 C CA . ALA A 1 116 ? 16.094 -11.789 -16.297 1 94 116 ALA A CA 1
ATOM 904 C C . ALA A 1 116 ? 15.742 -13.234 -16.609 1 94 116 ALA A C 1
ATOM 906 O O . ALA A 1 116 ? 16.547 -13.961 -17.219 1 94 116 ALA A O 1
ATOM 907 N N . LEU A 1 117 ? 14.57 -13.641 -16.188 1 93.69 117 LEU A N 1
ATOM 908 C CA . LEU A 1 117 ? 14.109 -15 -16.453 1 93.69 117 LEU A CA 1
ATOM 909 C C . LEU A 1 117 ? 13.93 -15.234 -17.953 1 93.69 117 LEU A C 1
ATOM 911 O O . LEU A 1 117 ? 14.227 -16.328 -18.453 1 93.69 117 LEU A O 1
ATOM 915 N N . GLU A 1 118 ? 13.422 -14.211 -18.656 1 93.5 118 GLU A N 1
ATOM 916 C CA . GLU A 1 118 ? 13.312 -14.289 -20.109 1 93.5 118 GLU A CA 1
ATOM 917 C C . GLU A 1 118 ? 14.68 -14.477 -20.766 1 93.5 118 GLU A C 1
ATOM 919 O O . GLU A 1 118 ? 14.828 -15.266 -21.688 1 93.5 118 GLU A O 1
ATOM 924 N N . TRP A 1 119 ? 15.539 -13.695 -20.234 1 91.81 119 TRP A N 1
ATOM 925 C CA . TRP A 1 119 ? 16.906 -13.797 -20.734 1 91.81 119 TRP A CA 1
ATOM 926 C C . TRP A 1 119 ? 17.453 -15.211 -20.531 1 91.81 119 TRP A C 1
ATOM 928 O O . TRP A 1 119 ? 18.047 -15.789 -21.438 1 91.81 119 TRP A O 1
ATOM 938 N N . LEU A 1 120 ? 17.297 -15.75 -19.359 1 90.12 120 LEU A N 1
ATOM 939 C CA . LEU A 1 120 ? 17.75 -17.094 -19.031 1 90.12 120 LEU A CA 1
ATOM 940 C C . LEU A 1 120 ? 17.125 -18.125 -19.969 1 90.12 120 LEU A C 1
ATOM 942 O O . LEU A 1 120 ? 17.781 -19.094 -20.344 1 90.12 120 LEU A O 1
ATOM 946 N N . GLU A 1 121 ? 15.93 -18 -20.328 1 85.81 121 GLU A N 1
ATOM 947 C CA . GLU A 1 121 ? 15.211 -18.922 -21.203 1 85.81 121 GLU A CA 1
ATOM 948 C C . GLU A 1 121 ? 15.734 -18.828 -22.641 1 85.81 121 GLU A C 1
ATOM 950 O O . GLU A 1 121 ? 15.805 -19.844 -23.344 1 85.81 121 GLU A O 1
ATOM 955 N N . GLY A 1 122 ? 15.906 -17.516 -23.141 1 82.62 122 GLY A N 1
ATOM 956 C CA . GLY A 1 122 ? 16.453 -17.344 -24.484 1 82.62 122 GLY A CA 1
ATOM 957 C C . GLY A 1 122 ? 17.906 -17.797 -24.578 1 82.62 122 GLY A C 1
ATOM 958 O O . GLY A 1 122 ? 18.375 -18.125 -25.672 1 82.62 122 GLY A O 1
ATOM 959 N N . GLY A 1 123 ? 18.688 -17.516 -23.641 1 66.19 123 GLY A N 1
ATOM 960 C CA . GLY A 1 123 ? 20.094 -17.922 -23.656 1 66.19 123 GLY A CA 1
ATOM 961 C C . GLY A 1 123 ? 20.281 -19.422 -23.719 1 66.19 123 GLY A C 1
ATOM 962 O O . GLY A 1 123 ? 21.375 -19.906 -23.984 1 66.19 123 GLY A O 1
ATOM 963 N N . ASP A 1 124 ? 19.406 -20.156 -23.156 1 53.41 124 ASP A N 1
ATOM 964 C CA . ASP A 1 124 ? 19.531 -21.609 -23.281 1 53.41 124 ASP A CA 1
ATOM 965 C C . ASP A 1 124 ? 19.406 -22.047 -24.734 1 53.41 124 ASP A C 1
ATOM 967 O O . ASP A 1 124 ? 19.625 -23.219 -25.062 1 53.41 124 ASP A O 1
ATOM 971 N N . GLU A 1 125 ? 18.891 -21.312 -25.719 1 47.31 125 GLU A N 1
ATOM 972 C CA . GLU A 1 125 ? 18.859 -21.703 -27.125 1 47.31 125 GLU A CA 1
ATOM 973 C C . GLU A 1 125 ? 20.203 -21.469 -27.797 1 47.31 125 GLU A C 1
ATOM 975 O O . GLU A 1 125 ? 20.391 -21.797 -28.969 1 47.31 125 GLU A O 1
ATOM 980 N N . GLU A 1 126 ? 21.109 -20.719 -27.203 1 43.09 126 GLU A N 1
ATOM 981 C CA . GLU A 1 126 ? 22.406 -20.812 -27.891 1 43.09 126 GLU A CA 1
ATOM 982 C C . GLU A 1 126 ? 23.188 -22.047 -27.438 1 43.09 126 GLU A C 1
ATOM 984 O O . GLU A 1 126 ? 23.188 -22.375 -26.25 1 43.09 126 GLU A O 1
ATOM 989 N N . MET B 1 1 ? 7.945 -40.812 -11.734 1 45.91 1 MET B N 1
ATOM 990 C CA . MET B 1 1 ? 6.539 -40.812 -11.336 1 45.91 1 MET B CA 1
ATOM 991 C C . MET B 1 1 ? 6.219 -39.594 -10.484 1 45.91 1 MET B C 1
ATOM 993 O O . MET B 1 1 ? 5.117 -39.031 -10.57 1 45.91 1 MET B O 1
ATOM 997 N N . VAL B 1 2 ? 7.145 -39.156 -9.531 1 53.66 2 VAL B N 1
ATOM 998 C CA . VAL B 1 2 ? 7.148 -38.031 -8.609 1 53.66 2 VAL B CA 1
ATOM 999 C C . VAL B 1 2 ? 7.281 -36.75 -9.391 1 53.66 2 VAL B C 1
ATOM 1001 O O . VAL B 1 2 ? 6.629 -35.75 -9.07 1 53.66 2 VAL B O 1
ATOM 1004 N N . GLU B 1 3 ? 8.172 -36.812 -10.469 1 59.56 3 GLU B N 1
ATOM 1005 C CA . GLU B 1 3 ? 8.398 -35.656 -11.359 1 59.56 3 GLU B CA 1
ATOM 1006 C C . GLU B 1 3 ? 7.133 -35.312 -12.133 1 59.56 3 GLU B C 1
ATOM 1008 O O . GLU B 1 3 ? 6.781 -34.125 -12.25 1 59.56 3 GLU B O 1
ATOM 1013 N N . GLY B 1 4 ? 6.391 -36.406 -12.609 1 64.94 4 GLY B N 1
ATOM 1014 C CA . GLY B 1 4 ? 5.137 -36.219 -13.328 1 64.94 4 GLY B CA 1
ATOM 1015 C C . GLY B 1 4 ? 4.051 -35.594 -12.484 1 64.94 4 GLY B C 1
ATOM 1016 O O . GLY B 1 4 ? 3.246 -34.781 -12.992 1 64.94 4 GLY B O 1
ATOM 1017 N N . SER B 1 5 ? 4.094 -35.875 -11.227 1 81.25 5 SER B N 1
ATOM 1018 C CA . SER B 1 5 ? 3.111 -35.344 -10.289 1 81.25 5 SER B CA 1
ATOM 1019 C C . SER B 1 5 ? 3.332 -33.844 -10.039 1 81.25 5 SER B C 1
ATOM 1021 O O . SER B 1 5 ? 2.377 -33.062 -10.023 1 81.25 5 SER B O 1
ATOM 1023 N N . GLN B 1 6 ? 4.559 -33.438 -9.969 1 86.38 6 GLN B N 1
ATOM 1024 C CA . GLN B 1 6 ? 4.875 -32.031 -9.766 1 86.38 6 GLN B CA 1
ATOM 1025 C C . GLN B 1 6 ? 4.527 -31.219 -11 1 86.38 6 GLN B C 1
ATOM 1027 O O . GLN B 1 6 ? 4.008 -30.109 -10.883 1 86.38 6 GLN B O 1
ATOM 1032 N N . GLU B 1 7 ? 4.859 -31.844 -12.195 1 88.75 7 GLU B N 1
ATOM 1033 C CA . GLU B 1 7 ? 4.562 -31.156 -13.453 1 88.75 7 GLU B CA 1
ATOM 1034 C C . GLU B 1 7 ? 3.062 -30.922 -13.609 1 88.75 7 GLU B C 1
ATOM 1036 O O . GLU B 1 7 ? 2.639 -29.859 -14.062 1 88.75 7 GLU B O 1
ATOM 1041 N N . ALA B 1 8 ? 2.305 -31.906 -13.273 1 92.19 8 ALA B N 1
ATOM 1042 C CA . ALA B 1 8 ? 0.852 -31.781 -13.359 1 92.19 8 ALA B CA 1
ATOM 1043 C C . ALA B 1 8 ? 0.331 -30.719 -12.398 1 92.19 8 ALA B C 1
ATOM 1045 O O . ALA B 1 8 ? -0.561 -29.953 -12.742 1 92.19 8 ALA B O 1
ATOM 1046 N N . LYS B 1 9 ? 0.871 -30.75 -11.258 1 93.19 9 LYS B N 1
ATOM 1047 C CA . LYS B 1 9 ? 0.481 -29.766 -10.266 1 93.19 9 LYS B CA 1
ATOM 1048 C C . LYS B 1 9 ? 0.825 -28.344 -10.734 1 93.19 9 LYS B C 1
ATOM 1050 O O . LYS B 1 9 ? 0.031 -27.422 -10.562 1 93.19 9 LYS B O 1
ATOM 1055 N N . VAL B 1 10 ? 1.956 -28.203 -11.297 1 94.88 10 VAL B N 1
ATOM 1056 C CA . VAL B 1 10 ? 2.406 -26.906 -11.812 1 94.88 10 VAL B CA 1
ATOM 1057 C C . VAL B 1 10 ? 1.474 -26.438 -12.922 1 94.88 10 VAL B C 1
ATOM 1059 O O . VAL B 1 10 ? 1.053 -25.281 -12.945 1 94.88 10 VAL B O 1
ATOM 1062 N N . ALA B 1 11 ? 1.142 -27.359 -13.797 1 95.44 11 ALA B N 1
ATOM 1063 C CA . ALA B 1 11 ? 0.258 -27.031 -14.914 1 95.44 11 ALA B CA 1
ATOM 1064 C C . ALA B 1 11 ? -1.117 -26.594 -14.422 1 95.44 11 ALA B C 1
ATOM 1066 O O . ALA B 1 11 ? -1.713 -25.656 -14.961 1 95.44 11 ALA B O 1
ATOM 1067 N N . GLU B 1 12 ? -1.583 -27.281 -13.453 1 95.56 12 GLU B N 1
ATOM 1068 C CA . GLU B 1 12 ? -2.879 -26.953 -12.867 1 95.56 12 GLU B CA 1
ATOM 1069 C C . GLU B 1 12 ? -2.855 -25.562 -12.219 1 95.56 12 GLU B C 1
ATOM 1071 O O . GLU B 1 12 ? -3.801 -24.797 -12.367 1 95.56 12 GLU B O 1
ATOM 1076 N N . ILE B 1 13 ? -1.813 -25.281 -11.5 1 95.94 13 ILE B N 1
ATOM 1077 C CA . ILE B 1 13 ? -1.678 -24 -10.812 1 95.94 13 ILE B CA 1
ATOM 1078 C C . ILE B 1 13 ? -1.587 -22.875 -11.844 1 95.94 13 ILE B C 1
ATOM 1080 O O . ILE B 1 13 ? -2.254 -21.844 -11.703 1 95.94 13 ILE B O 1
ATOM 1084 N N . LEU B 1 14 ? -0.833 -23.047 -12.898 1 97.19 14 LEU B N 1
ATOM 1085 C CA . LEU B 1 14 ? -0.694 -22.031 -13.953 1 97.19 14 LEU B CA 1
ATOM 1086 C C . LEU B 1 14 ? -2.029 -21.781 -14.641 1 97.19 14 LEU B C 1
ATOM 1088 O O . LEU B 1 14 ? -2.35 -20.641 -14.984 1 97.19 14 LEU B O 1
ATOM 1092 N N . GLN B 1 15 ? -2.777 -22.828 -14.828 1 97.12 15 GLN B N 1
ATOM 1093 C CA . GLN B 1 15 ? -4.094 -22.703 -15.438 1 97.12 15 GLN B CA 1
ATOM 1094 C C . GLN B 1 15 ? -5.035 -21.891 -14.555 1 97.12 15 GLN B C 1
ATOM 1096 O O . GLN B 1 15 ? -5.781 -21.047 -15.047 1 97.12 15 GLN B O 1
ATOM 1101 N N . LYS B 1 16 ? -5.047 -22.203 -13.305 1 95.56 16 LYS B N 1
ATOM 1102 C CA . LYS B 1 16 ? -5.871 -21.453 -12.367 1 95.56 16 LYS B CA 1
ATOM 1103 C C . LYS B 1 16 ? -5.484 -19.984 -12.359 1 95.56 16 LYS B C 1
ATOM 1105 O O . LYS B 1 16 ? -6.355 -19.109 -12.328 1 95.56 16 LYS B O 1
ATOM 1110 N N . MET B 1 17 ? -4.211 -19.672 -12.367 1 96.12 17 MET B N 1
ATOM 1111 C CA . MET B 1 17 ? -3.736 -18.297 -12.383 1 96.12 17 MET B CA 1
ATOM 1112 C C . MET B 1 17 ? -4.156 -17.594 -13.664 1 96.12 17 MET B C 1
ATOM 1114 O O . MET B 1 17 ? -4.52 -16.406 -13.648 1 96.12 17 MET B O 1
ATOM 1118 N N . GLU B 1 18 ? -4.094 -18.281 -14.766 1 97.38 18 GLU B N 1
ATOM 1119 C CA . GLU B 1 18 ? -4.52 -17.734 -16.047 1 97.38 18 GLU B CA 1
ATOM 1120 C C . GLU B 1 18 ? -6 -17.359 -16.016 1 97.38 18 GLU B C 1
ATOM 1122 O O . GLU B 1 18 ? -6.387 -16.312 -16.547 1 97.38 18 GLU B O 1
ATOM 1127 N N . GLU B 1 19 ? -6.816 -18.141 -15.461 1 96.75 19 GLU B N 1
ATOM 1128 C CA . GLU B 1 19 ? -8.242 -17.859 -15.328 1 96.75 19 GLU B CA 1
ATOM 1129 C C . GLU B 1 19 ? -8.492 -16.656 -14.43 1 96.75 19 GLU B C 1
ATOM 1131 O O . GLU B 1 19 ? -9.375 -15.844 -14.703 1 96.75 19 GLU B O 1
ATOM 1136 N N . MET B 1 20 ? -7.727 -16.547 -13.383 1 95.38 20 MET B N 1
ATOM 1137 C CA . MET B 1 20 ? -7.867 -15.43 -12.445 1 95.38 20 MET B CA 1
ATOM 1138 C C . MET B 1 20 ? -7.465 -14.109 -13.102 1 95.38 20 MET B C 1
ATOM 1140 O O . MET B 1 20 ? -8.125 -13.094 -12.914 1 95.38 20 MET B O 1
ATOM 1144 N N . ILE B 1 21 ? -6.434 -14.133 -13.852 1 97.12 21 ILE B N 1
ATOM 1145 C CA . ILE B 1 21 ? -5.855 -12.922 -14.43 1 97.12 21 ILE B CA 1
ATOM 1146 C C . ILE B 1 21 ? -6.535 -12.609 -15.766 1 97.12 21 ILE B C 1
ATOM 1148 O O . ILE B 1 21 ? -6.652 -11.445 -16.156 1 97.12 21 ILE B O 1
ATOM 1152 N N . GLY B 1 22 ? -6.969 -13.586 -16.562 1 96.94 22 GLY B N 1
ATOM 1153 C CA . GLY B 1 22 ? -7.527 -13.43 -17.906 1 96.94 22 GLY B CA 1
ATOM 1154 C C . GLY B 1 22 ? -6.48 -13.492 -19 1 96.94 22 GLY B C 1
ATOM 1155 O O . GLY B 1 22 ? -6.777 -13.234 -20.172 1 96.94 22 GLY B O 1
ATOM 1156 N N . GLU B 1 23 ? -5.246 -13.734 -18.594 1 96.75 23 GLU B N 1
ATOM 1157 C CA . GLU B 1 23 ? -4.137 -13.914 -19.531 1 96.75 23 GLU B CA 1
ATOM 1158 C C . GLU B 1 23 ? -3.043 -14.789 -18.938 1 96.75 23 GLU B C 1
ATOM 1160 O O . GLU B 1 23 ? -3.107 -15.148 -17.75 1 96.75 23 GLU B O 1
ATOM 1165 N N . GLU B 1 24 ? -2.115 -15.062 -19.75 1 96.12 24 GLU B N 1
ATOM 1166 C CA . GLU B 1 24 ? -1.024 -15.922 -19.297 1 96.12 24 GLU B CA 1
ATOM 1167 C C . GLU B 1 24 ? -0.21 -15.258 -18.203 1 96.12 24 GLU B C 1
ATOM 1169 O O . GLU B 1 24 ? 0.227 -14.117 -18.344 1 96.12 24 GLU B O 1
ATOM 1174 N N . PRO B 1 25 ? -0.051 -16 -17.078 1 96.69 25 PRO B N 1
ATOM 1175 C CA . PRO B 1 25 ? 0.835 -15.477 -16.031 1 96.69 25 PRO B CA 1
ATOM 1176 C C . PRO B 1 25 ? 2.312 -15.688 -16.359 1 96.69 25 PRO B C 1
ATOM 1178 O O . PRO B 1 25 ? 2.973 -16.531 -15.75 1 96.69 25 PRO B O 1
ATOM 1181 N N . LYS B 1 26 ? 2.834 -14.828 -17.109 1 94.88 26 LYS B N 1
ATOM 1182 C CA . LYS B 1 26 ? 4.148 -15.016 -17.719 1 94.88 26 LYS B CA 1
ATOM 1183 C C . LYS B 1 26 ? 5.23 -15.18 -16.656 1 94.88 26 LYS B C 1
ATOM 1185 O O . LYS B 1 26 ? 6.031 -16.109 -16.719 1 94.88 26 LYS B O 1
ATOM 1190 N N . PRO B 1 27 ? 5.246 -14.305 -15.641 1 95.69 27 PRO B N 1
ATOM 1191 C CA . PRO B 1 27 ? 6.312 -14.477 -14.648 1 95.69 27 PRO B CA 1
ATOM 1192 C C . PRO B 1 27 ? 6.266 -15.836 -13.953 1 95.69 27 PRO B C 1
ATOM 1194 O O . PRO B 1 27 ? 7.305 -16.469 -13.758 1 95.69 27 PRO B O 1
ATOM 1197 N N . GLN B 1 28 ? 5.098 -16.25 -13.625 1 96.19 28 GLN B N 1
ATOM 1198 C CA . GLN B 1 28 ? 4.961 -17.516 -12.93 1 96.19 28 GLN B CA 1
ATOM 1199 C C . GLN B 1 28 ? 5.312 -18.688 -13.844 1 96.19 28 GLN B C 1
ATOM 1201 O O . GLN B 1 28 ? 5.875 -19.688 -13.391 1 96.19 28 GLN B O 1
ATOM 1206 N N . LYS B 1 29 ? 4.93 -18.547 -15.109 1 95.81 29 LYS B N 1
ATOM 1207 C CA . LYS B 1 29 ? 5.309 -19.562 -16.078 1 95.81 29 LYS B CA 1
ATOM 1208 C C . LYS B 1 29 ? 6.824 -19.672 -16.203 1 95.81 29 LYS B C 1
ATOM 1210 O O . LYS B 1 29 ? 7.375 -20.781 -16.156 1 95.81 29 LYS B O 1
ATOM 1215 N N . LEU B 1 30 ? 7.484 -18.578 -16.344 1 95.38 30 LEU B N 1
ATOM 1216 C CA . LEU B 1 30 ? 8.938 -18.562 -16.453 1 95.38 30 LEU B CA 1
ATOM 1217 C C . LEU B 1 30 ? 9.578 -19.109 -15.18 1 95.38 30 LEU B C 1
ATOM 1219 O O . LEU B 1 30 ? 10.508 -19.922 -15.25 1 95.38 30 LEU B O 1
ATOM 1223 N N . PHE B 1 31 ? 9.078 -18.656 -14.055 1 93.88 31 PHE B N 1
ATOM 1224 C CA . PHE B 1 31 ? 9.648 -19.078 -12.781 1 93.88 31 PHE B CA 1
ATOM 1225 C C . PHE B 1 31 ? 9.461 -20.562 -12.562 1 93.88 31 PHE B C 1
ATOM 1227 O O . PHE B 1 31 ? 10.297 -21.219 -11.938 1 93.88 31 PHE B O 1
ATOM 1234 N N . SER B 1 32 ? 8.359 -21.109 -13.062 1 93.69 32 SER B N 1
ATOM 1235 C CA . SER B 1 32 ? 8.062 -22.531 -12.883 1 93.69 32 SER B CA 1
ATOM 1236 C C . SER B 1 32 ? 9.117 -23.406 -13.547 1 93.69 32 SER B C 1
ATOM 1238 O O . SER B 1 32 ? 9.273 -24.578 -13.195 1 93.69 32 SER B O 1
ATOM 1240 N N . LYS B 1 33 ? 9.867 -22.891 -14.445 1 91.81 33 LYS B N 1
ATOM 1241 C CA . LYS B 1 33 ? 10.922 -23.625 -15.133 1 91.81 33 LYS B CA 1
ATOM 1242 C C . LYS B 1 33 ? 12.172 -23.75 -14.258 1 91.81 33 LYS B C 1
ATOM 1244 O O . LYS B 1 33 ? 12.969 -24.672 -14.438 1 91.81 33 LYS B O 1
ATOM 1249 N N . VAL B 1 34 ? 12.32 -22.875 -13.398 1 91.31 34 VAL B N 1
ATOM 1250 C CA . VAL B 1 34 ? 13.547 -22.859 -12.609 1 91.31 34 VAL B CA 1
ATOM 1251 C C . VAL B 1 34 ? 13.266 -23.344 -11.195 1 91.31 34 VAL B C 1
ATOM 1253 O O . VAL B 1 34 ? 14.141 -23.906 -10.539 1 91.31 34 VAL B O 1
ATOM 1256 N N . ALA B 1 35 ? 12.109 -23.109 -10.695 1 93.19 35 ALA B N 1
ATOM 1257 C CA . ALA B 1 35 ? 11.719 -23.531 -9.359 1 93.19 35 ALA B CA 1
ATOM 1258 C C . ALA B 1 35 ? 10.234 -23.891 -9.305 1 93.19 35 ALA B C 1
ATOM 1260 O O . ALA B 1 35 ? 9.438 -23.156 -8.719 1 93.19 35 ALA B O 1
ATOM 1261 N N . PRO B 1 36 ? 9.828 -25.047 -9.812 1 92.5 36 PRO B N 1
ATOM 1262 C CA . PRO B 1 36 ? 8.414 -25.422 -9.883 1 92.5 36 PRO B CA 1
ATOM 1263 C C . PRO B 1 36 ? 7.781 -25.609 -8.508 1 92.5 36 PRO B C 1
ATOM 1265 O O . PRO B 1 36 ? 6.574 -25.406 -8.352 1 92.5 36 PRO B O 1
ATOM 1268 N N . GLU B 1 37 ? 8.508 -25.938 -7.504 1 91.19 37 GLU B N 1
ATOM 1269 C CA . GLU B 1 37 ? 7.988 -26.203 -6.164 1 91.19 37 GLU B CA 1
ATOM 1270 C C . GLU B 1 37 ? 7.52 -24.922 -5.496 1 91.19 37 GLU B C 1
ATOM 1272 O O . GLU B 1 37 ? 6.695 -24.953 -4.578 1 91.19 37 GLU B O 1
ATOM 1277 N N . TRP B 1 38 ? 8.07 -23.797 -5.941 1 92.5 38 TRP B N 1
ATOM 1278 C CA . TRP B 1 38 ? 7.746 -22.516 -5.309 1 92.5 38 TRP B CA 1
ATOM 1279 C C . TRP B 1 38 ? 6.328 -22.078 -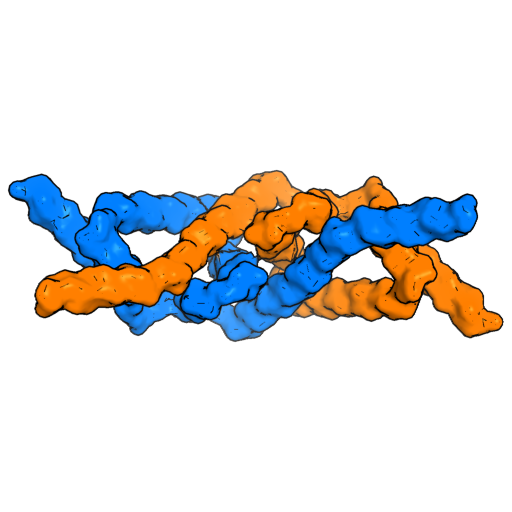5.66 1 92.5 38 TRP B C 1
ATOM 1281 O O . TRP B 1 38 ? 5.668 -21.406 -4.863 1 92.5 38 TRP B O 1
ATOM 1291 N N . LEU B 1 39 ? 5.859 -22.469 -6.812 1 92.94 39 LEU B N 1
ATOM 1292 C CA . LEU B 1 39 ? 4.551 -22.016 -7.266 1 92.94 39 LEU B CA 1
ATOM 1293 C C . LEU B 1 39 ? 3.455 -22.453 -6.301 1 92.94 39 LEU B C 1
ATOM 1295 O O . LEU B 1 39 ? 2.52 -21.703 -6.031 1 92.94 39 LEU B O 1
ATOM 1299 N N . GLU B 1 40 ? 3.594 -23.656 -5.875 1 92.56 40 GLU B N 1
ATOM 1300 C CA . GLU B 1 40 ? 2.615 -24.156 -4.918 1 92.56 40 GLU B CA 1
ATOM 1301 C C . GLU B 1 40 ? 2.615 -23.328 -3.637 1 92.56 40 GLU B C 1
ATOM 1303 O O . GLU B 1 40 ? 1.557 -23.062 -3.068 1 92.56 40 GLU B O 1
ATOM 1308 N N . ARG B 1 41 ? 3.811 -23.016 -3.215 1 94.31 41 ARG B N 1
ATOM 1309 C CA . ARG B 1 41 ? 3.941 -22.234 -1.995 1 94.31 41 ARG B CA 1
ATOM 1310 C C . ARG B 1 41 ? 3.332 -20.844 -2.172 1 94.31 41 ARG B C 1
ATOM 1312 O O . ARG B 1 41 ? 2.672 -20.328 -1.267 1 94.31 41 ARG B O 1
ATOM 1319 N N . GLN B 1 42 ? 3.562 -20.25 -3.295 1 94.25 42 GLN B N 1
ATOM 1320 C CA . GLN B 1 42 ? 3.004 -18.922 -3.594 1 94.25 42 GLN B CA 1
ATOM 1321 C C . GLN B 1 42 ? 1.478 -18.969 -3.615 1 94.25 42 GLN B C 1
ATOM 1323 O O . GLN B 1 42 ? 0.819 -18.078 -3.07 1 94.25 42 GLN B O 1
ATOM 1328 N N . MET B 1 43 ? 0.918 -19.969 -4.215 1 94.12 43 MET B N 1
ATOM 1329 C CA . MET B 1 43 ? -0.533 -20.109 -4.277 1 94.12 43 MET B CA 1
ATOM 1330 C C . MET B 1 43 ? -1.116 -20.344 -2.889 1 94.12 43 MET B C 1
ATOM 1332 O O . MET B 1 43 ? -2.178 -19.812 -2.559 1 94.12 43 MET B O 1
ATOM 1336 N N . ASP B 1 44 ? -0.42 -21.172 -2.148 1 96.19 44 ASP B N 1
ATOM 1337 C CA . ASP B 1 44 ? -0.854 -21.422 -0.778 1 96.19 44 ASP B CA 1
ATOM 1338 C C . ASP B 1 44 ? -0.879 -20.141 0.037 1 96.19 44 ASP B C 1
ATOM 1340 O O . ASP B 1 44 ? -1.795 -19.922 0.833 1 96.19 44 ASP B O 1
ATOM 1344 N N . GLU B 1 45 ? 0.167 -19.344 -0.097 1 97.38 45 GLU B N 1
ATOM 1345 C CA . GLU B 1 45 ? 0.22 -18.062 0.602 1 97.38 45 GLU B CA 1
ATOM 1346 C C . GLU B 1 45 ? -0.923 -17.141 0.166 1 97.38 45 GLU B C 1
ATOM 1348 O O . GLU B 1 45 ? -1.54 -16.469 0.997 1 97.38 45 GLU B O 1
ATOM 1353 N N . ARG B 1 46 ? -1.187 -17.062 -1.09 1 97.31 46 ARG B N 1
ATOM 1354 C CA . ARG B 1 46 ? -2.312 -16.281 -1.584 1 97.31 46 ARG B CA 1
ATOM 1355 C C . ARG B 1 46 ? -3.625 -16.766 -0.974 1 97.31 46 ARG B C 1
ATOM 1357 O O . ARG B 1 46 ? -4.434 -15.953 -0.509 1 97.31 46 ARG B O 1
ATOM 1364 N N . GLN B 1 47 ? -3.857 -18.078 -0.993 1 97.12 47 GLN B N 1
ATOM 1365 C CA . GLN B 1 47 ? -5.078 -18.656 -0.444 1 97.12 47 GLN B CA 1
ATOM 1366 C C . GLN B 1 47 ? -5.223 -18.328 1.04 1 97.12 47 GLN B C 1
ATOM 1368 O O . GLN B 1 47 ? -6.32 -18.031 1.514 1 97.12 47 GLN B O 1
ATOM 1373 N N . PHE B 1 48 ? -4.117 -18.438 1.753 1 98.38 48 PHE B N 1
ATOM 1374 C CA . PHE B 1 48 ? -4.129 -18.141 3.18 1 98.38 48 PHE B CA 1
ATOM 1375 C C . PHE B 1 48 ? -4.586 -16.719 3.428 1 98.38 48 PHE B C 1
ATOM 1377 O O . PHE B 1 48 ? -5.559 -16.484 4.152 1 98.38 48 PHE B O 1
ATOM 1384 N N . VAL B 1 49 ? -3.996 -15.727 2.775 1 98.31 49 VAL B N 1
ATOM 1385 C CA . VAL B 1 49 ? -4.297 -14.32 3.037 1 98.31 49 VAL B CA 1
ATOM 1386 C C . VAL B 1 49 ? -5.715 -14 2.57 1 98.31 49 VAL B C 1
ATOM 1388 O O . VAL B 1 49 ? -6.426 -13.219 3.211 1 98.31 49 VAL B O 1
ATOM 1391 N N . MET B 1 50 ? -6.141 -14.594 1.513 1 98.19 50 MET B N 1
ATOM 1392 C CA . MET B 1 50 ? -7.473 -14.328 0.978 1 98.19 50 MET B CA 1
ATOM 1393 C C . MET B 1 50 ? -8.547 -15 1.826 1 98.19 50 MET B C 1
ATOM 1395 O O . MET B 1 50 ? -9.711 -14.609 1.783 1 98.19 50 MET B O 1
ATOM 1399 N N . SER B 1 51 ? -8.164 -16.031 2.58 1 98.25 51 SER B N 1
ATOM 1400 C CA . SER B 1 51 ? -9.141 -16.797 3.354 1 98.25 51 SER B CA 1
ATOM 1401 C C . SER B 1 51 ? -9.391 -16.141 4.715 1 98.25 51 SER B C 1
ATOM 1403 O O . SER B 1 51 ? -10.359 -16.484 5.398 1 98.25 51 SER B O 1
ATOM 1405 N N . LEU B 1 52 ? -8.477 -15.297 5.164 1 98.19 52 LEU B N 1
ATOM 1406 C CA . LEU B 1 52 ? -8.703 -14.602 6.426 1 98.19 52 LEU B CA 1
ATOM 1407 C C . LEU B 1 52 ? -10 -13.797 6.379 1 98.19 52 LEU B C 1
ATOM 1409 O O . LEU B 1 52 ? -10.367 -13.266 5.332 1 98.19 52 LEU B O 1
ATOM 1413 N N . GLU B 1 53 ? -10.68 -13.648 7.555 1 98.19 53 GLU B N 1
ATOM 1414 C CA . GLU B 1 53 ? -12.094 -13.297 7.469 1 98.19 53 GLU B CA 1
ATOM 1415 C C . GLU B 1 53 ? -12.344 -11.891 8.016 1 98.19 53 GLU B C 1
ATOM 1417 O O . GLU B 1 53 ? -13.445 -11.359 7.902 1 98.19 53 GLU B O 1
ATOM 1422 N N . SER B 1 54 ? -11.391 -11.227 8.562 1 98.5 54 SER B N 1
ATOM 1423 C CA . SER B 1 54 ? -11.617 -9.93 9.203 1 98.5 54 SER B CA 1
ATOM 1424 C C . SER B 1 54 ? -11.789 -8.828 8.172 1 98.5 54 SER B C 1
ATOM 1426 O O . SER B 1 54 ? -12.344 -7.766 8.469 1 98.5 54 SER B O 1
ATOM 1428 N N . ILE B 1 55 ? -11.234 -8.945 6.984 1 98.75 55 ILE B N 1
ATOM 1429 C CA . ILE B 1 55 ? -11.367 -8 5.879 1 98.75 55 ILE B CA 1
ATOM 1430 C C . ILE B 1 55 ? -12.055 -8.68 4.699 1 98.75 55 ILE B C 1
ATOM 1432 O O . ILE B 1 55 ? -11.594 -9.719 4.215 1 98.75 55 ILE B O 1
ATOM 1436 N N . PRO B 1 56 ? -13.219 -8.117 4.238 1 98.75 56 PRO B N 1
ATOM 1437 C CA . PRO B 1 56 ? -13.836 -8.664 3.029 1 98.75 56 PRO B CA 1
ATOM 1438 C C . PRO B 1 56 ? -12.883 -8.703 1.84 1 98.75 56 PRO B C 1
ATOM 1440 O O . PRO B 1 56 ? -12.031 -7.82 1.701 1 98.75 56 PRO B O 1
ATOM 1443 N N . GLU B 1 57 ? -13.094 -9.664 0.962 1 98.44 57 GLU B N 1
ATOM 1444 C CA . GLU B 1 57 ? -12.195 -9.961 -0.154 1 98.44 57 GLU B CA 1
ATOM 1445 C C . GLU B 1 57 ? -11.961 -8.727 -1.014 1 98.44 57 GLU B C 1
ATOM 1447 O O . GLU B 1 57 ? -10.828 -8.461 -1.434 1 98.44 57 GLU B O 1
ATOM 1452 N N . LYS B 1 58 ? -12.984 -7.961 -1.237 1 98.25 58 LYS B N 1
ATOM 1453 C CA . LYS B 1 58 ? -12.898 -6.805 -2.127 1 98.25 58 LYS B CA 1
ATOM 1454 C C . LYS B 1 58 ? -11.852 -5.809 -1.631 1 98.25 58 LYS B C 1
ATOM 1456 O O . LYS B 1 58 ? -11.086 -5.254 -2.424 1 98.25 58 LYS B O 1
ATOM 1461 N N . TYR B 1 59 ? -11.812 -5.594 -0.38 1 98.88 59 TYR B N 1
ATOM 1462 C CA . TYR B 1 59 ? -10.875 -4.609 0.159 1 98.88 59 TYR B CA 1
ATOM 1463 C C . TYR B 1 59 ? -9.461 -5.164 0.2 1 98.88 59 TYR B C 1
ATOM 1465 O O . TYR B 1 59 ? -8.492 -4.406 0.145 1 98.88 59 TYR B O 1
ATOM 1473 N N . LYS B 1 60 ? -9.312 -6.469 0.273 1 98.94 60 LYS B N 1
ATOM 1474 C CA . LYS B 1 60 ? -7.984 -7.062 0.142 1 98.94 60 LYS B CA 1
ATOM 1475 C C . LYS B 1 60 ? -7.41 -6.824 -1.252 1 98.94 60 LYS B C 1
ATOM 1477 O O . LYS B 1 60 ? -6.219 -6.535 -1.397 1 98.94 60 LYS B O 1
ATOM 1482 N N . HIS B 1 61 ? -8.266 -6.961 -2.268 1 98.88 61 HIS B N 1
ATOM 1483 C CA . HIS B 1 61 ? -7.824 -6.637 -3.619 1 98.88 61 HIS B CA 1
ATOM 1484 C C . HIS B 1 61 ? -7.355 -5.188 -3.711 1 98.88 61 HIS B C 1
ATOM 1486 O O . HIS B 1 61 ? -6.324 -4.902 -4.324 1 98.88 61 HIS B O 1
ATOM 1492 N N . LEU B 1 62 ? -8.078 -4.297 -3.07 1 98.94 62 LEU B N 1
ATOM 1493 C CA . LEU B 1 62 ? -7.738 -2.879 -3.115 1 98.94 62 LEU B CA 1
ATOM 1494 C C . LEU B 1 62 ? -6.426 -2.613 -2.391 1 98.94 62 LEU B C 1
ATOM 1496 O O . LEU B 1 62 ? -5.621 -1.792 -2.838 1 98.94 62 LEU B O 1
ATOM 1500 N N . ILE B 1 63 ? -6.191 -3.287 -1.274 1 99 63 ILE B N 1
ATOM 1501 C CA . ILE B 1 63 ? -4.934 -3.164 -0.551 1 99 63 ILE B CA 1
ATOM 1502 C C . ILE B 1 63 ? -3.779 -3.627 -1.439 1 99 63 ILE B C 1
ATOM 1504 O O . ILE B 1 63 ? -2.738 -2.971 -1.509 1 99 63 ILE B O 1
ATOM 1508 N N . MET B 1 64 ? -3.951 -4.695 -2.16 1 98.94 64 MET B N 1
ATOM 1509 C CA . MET B 1 64 ? -2.889 -5.223 -3.012 1 98.94 64 MET B CA 1
ATOM 1510 C C . MET B 1 64 ? -2.568 -4.258 -4.145 1 98.94 64 MET B C 1
ATOM 1512 O O . MET B 1 64 ? -1.398 -4.02 -4.453 1 98.94 64 MET B O 1
ATOM 1516 N N . ILE B 1 65 ? -3.561 -3.691 -4.734 1 98.94 65 ILE B N 1
ATOM 1517 C CA . ILE B 1 65 ? -3.371 -2.703 -5.789 1 98.94 65 ILE B CA 1
ATOM 1518 C C . ILE B 1 65 ? -2.609 -1.5 -5.238 1 98.94 65 ILE B C 1
ATOM 1520 O O . ILE B 1 65 ? -1.64 -1.04 -5.848 1 98.94 65 ILE B O 1
ATOM 1524 N N . ALA B 1 66 ? -3.053 -1.012 -4.105 1 98.94 66 ALA B N 1
ATOM 1525 C CA . ALA B 1 66 ? -2.445 0.156 -3.475 1 98.94 66 ALA B CA 1
ATOM 1526 C C . ALA B 1 66 ? -0.962 -0.078 -3.197 1 98.94 66 ALA B C 1
ATOM 1528 O O . ALA B 1 66 ? -0.126 0.777 -3.496 1 98.94 66 ALA B O 1
ATOM 1529 N N . VAL B 1 67 ? -0.652 -1.238 -2.662 1 98.94 67 VAL B N 1
ATOM 1530 C CA . VAL B 1 67 ? 0.721 -1.577 -2.303 1 98.94 67 VAL B CA 1
ATOM 1531 C C . VAL B 1 67 ? 1.578 -1.666 -3.564 1 98.94 67 VAL B C 1
ATOM 1533 O O . VAL B 1 67 ? 2.654 -1.067 -3.635 1 98.94 67 VAL B O 1
ATOM 1536 N N . ALA B 1 68 ? 1.101 -2.379 -4.57 1 98.88 68 ALA B N 1
ATOM 1537 C CA . ALA B 1 68 ? 1.855 -2.531 -5.809 1 98.88 68 ALA B CA 1
ATOM 1538 C C . ALA B 1 68 ? 2.123 -1.177 -6.461 1 98.88 68 ALA B C 1
ATOM 1540 O O . ALA B 1 68 ? 3.242 -0.903 -6.902 1 98.88 68 ALA B O 1
ATOM 1541 N N . ALA B 1 69 ? 1.147 -0.335 -6.484 1 98.88 69 ALA B N 1
ATOM 1542 C CA . ALA B 1 69 ? 1.288 0.996 -7.07 1 98.88 69 ALA B CA 1
ATOM 1543 C C . ALA B 1 69 ? 2.275 1.844 -6.273 1 98.88 69 ALA B C 1
ATOM 1545 O O . ALA B 1 69 ? 3.117 2.535 -6.852 1 98.88 69 ALA B O 1
ATOM 1546 N N . ALA B 1 70 ? 2.154 1.773 -5 1 98.75 70 ALA B N 1
ATOM 1547 C CA . ALA B 1 70 ? 2.984 2.604 -4.133 1 98.75 70 ALA B CA 1
ATOM 1548 C C . ALA B 1 70 ? 4.461 2.248 -4.281 1 98.75 70 ALA B C 1
ATOM 1550 O O . ALA B 1 70 ? 5.328 3.121 -4.207 1 98.75 70 ALA B O 1
ATOM 1551 N N . VAL B 1 71 ? 4.754 0.985 -4.555 1 98.56 71 VAL B N 1
ATOM 1552 C CA . VAL B 1 71 ? 6.156 0.578 -4.625 1 98.56 71 VAL B CA 1
ATOM 1553 C C . VAL B 1 71 ? 6.629 0.616 -6.078 1 98.56 71 VAL B C 1
ATOM 1555 O O . VAL B 1 71 ? 7.762 0.224 -6.375 1 98.56 71 VAL B O 1
ATOM 1558 N N . GLY B 1 72 ? 5.73 1.015 -6.98 1 98.25 72 GLY B N 1
ATOM 1559 C CA . GLY B 1 72 ? 6.125 1.315 -8.344 1 98.25 72 GLY B CA 1
ATOM 1560 C C . GLY B 1 72 ? 6.164 0.09 -9.242 1 98.25 72 GLY B C 1
ATOM 1561 O O . GLY B 1 72 ? 6.879 0.069 -10.242 1 98.25 72 GLY B O 1
ATOM 1562 N N . SER B 1 73 ? 5.484 -0.964 -8.867 1 98.38 73 SER B N 1
ATOM 1563 C CA . SER B 1 73 ? 5.449 -2.156 -9.711 1 98.38 73 SER B CA 1
ATOM 1564 C C . SER B 1 73 ? 4.332 -2.066 -10.742 1 98.38 73 SER B C 1
ATOM 1566 O O . SER B 1 73 ? 3.188 -2.428 -10.469 1 98.38 73 SER B O 1
ATOM 1568 N N . LYS B 1 74 ? 4.699 -1.716 -11.938 1 98.12 74 LYS B N 1
ATOM 1569 C CA . LYS B 1 74 ? 3.721 -1.546 -13.008 1 98.12 74 LYS B CA 1
ATOM 1570 C C . LYS B 1 74 ? 3.012 -2.861 -13.312 1 98.12 74 LYS B C 1
ATOM 1572 O O . LYS B 1 74 ? 1.781 -2.912 -13.359 1 98.12 74 LYS B O 1
ATOM 1577 N N . MET B 1 75 ? 3.744 -3.904 -13.484 1 97.81 75 MET B N 1
ATOM 1578 C CA . MET B 1 75 ? 3.174 -5.199 -13.844 1 97.81 75 MET B CA 1
ATOM 1579 C C . MET B 1 75 ? 2.227 -5.699 -12.766 1 97.81 75 MET B C 1
ATOM 1581 O O . MET B 1 75 ? 1.106 -6.121 -13.055 1 97.81 75 MET B O 1
ATOM 1585 N N . CYS B 1 76 ? 2.629 -5.715 -11.57 1 98.56 76 CYS B N 1
ATOM 1586 C CA . CYS B 1 76 ? 1.785 -6.23 -10.5 1 98.56 76 CYS B CA 1
ATOM 1587 C C . CYS B 1 76 ? 0.553 -5.355 -10.305 1 98.56 76 CYS B C 1
ATOM 1589 O O . CYS B 1 76 ? -0.52 -5.852 -9.961 1 98.56 76 CYS B O 1
ATOM 1591 N N . THR B 1 77 ? 0.745 -3.971 -10.414 1 98.81 77 THR B N 1
ATOM 1592 C CA . THR B 1 77 ? -0.424 -3.1 -10.359 1 98.81 77 THR B CA 1
ATOM 1593 C C . THR B 1 77 ? -1.446 -3.5 -11.422 1 98.81 77 THR B C 1
ATOM 1595 O O . THR B 1 77 ? -2.643 -3.592 -11.133 1 98.81 77 THR B O 1
ATOM 1598 N N . GLU B 1 78 ? -1.008 -3.752 -12.609 1 98.5 78 GLU B N 1
ATOM 1599 C CA . GLU B 1 78 ? -1.886 -4.176 -13.695 1 98.5 78 GLU B CA 1
ATOM 1600 C C . GLU B 1 78 ? -2.545 -5.516 -13.383 1 98.5 78 GLU B C 1
ATOM 1602 O O . GLU B 1 78 ? -3.764 -5.66 -13.508 1 98.5 78 GLU B O 1
ATOM 1607 N N . VAL B 1 79 ? -1.797 -6.496 -12.953 1 98.44 79 VAL B N 1
ATOM 1608 C CA . VAL B 1 79 ? -2.291 -7.848 -12.688 1 98.44 79 VAL B CA 1
ATOM 1609 C C . VAL B 1 79 ? -3.303 -7.816 -11.547 1 98.44 79 VAL B C 1
ATOM 1611 O O . VAL B 1 79 ? -4.391 -8.383 -11.656 1 98.44 79 VAL B O 1
ATOM 1614 N N . PHE B 1 80 ? -2.967 -7.148 -10.453 1 98.75 80 PHE B N 1
ATOM 1615 C CA . PHE B 1 80 ? -3.889 -7.059 -9.328 1 98.75 80 PHE B CA 1
ATOM 1616 C C . PHE B 1 80 ? -5.176 -6.348 -9.734 1 98.75 80 PHE B C 1
ATOM 1618 O O . PHE B 1 80 ? -6.262 -6.703 -9.273 1 98.75 80 PHE B O 1
ATOM 1625 N N . THR B 1 81 ? -5.039 -5.312 -10.57 1 98.81 81 THR B N 1
ATOM 1626 C CA . THR B 1 81 ? -6.207 -4.582 -11.055 1 98.81 81 THR B CA 1
ATOM 1627 C C . THR B 1 81 ? -7.09 -5.484 -11.906 1 98.81 81 THR B C 1
ATOM 1629 O O . THR B 1 81 ? -8.312 -5.5 -11.75 1 98.81 81 THR B O 1
ATOM 1632 N N . LYS B 1 82 ? -6.516 -6.242 -12.828 1 98.62 82 LYS B N 1
ATOM 1633 C CA . LYS B 1 82 ? -7.27 -7.176 -13.664 1 98.62 82 LYS B CA 1
ATOM 1634 C C . LYS B 1 82 ? -8.016 -8.195 -12.805 1 98.62 82 LYS B C 1
ATOM 1636 O O . LYS B 1 82 ? -9.203 -8.453 -13.031 1 98.62 82 LYS B O 1
ATOM 1641 N N . ILE B 1 83 ? -7.352 -8.758 -11.812 1 98.56 83 ILE B N 1
ATOM 1642 C CA . ILE B 1 83 ? -7.965 -9.734 -10.922 1 98.56 83 ILE B CA 1
ATOM 1643 C C . ILE B 1 83 ? -9.133 -9.094 -10.172 1 98.56 83 ILE B C 1
ATOM 1645 O O . ILE B 1 83 ? -10.219 -9.672 -10.094 1 98.56 83 ILE B O 1
ATOM 1649 N N . ALA B 1 84 ? -8.906 -7.918 -9.648 1 98.75 84 ALA B N 1
ATOM 1650 C CA . ALA B 1 84 ? -9.945 -7.211 -8.906 1 98.75 84 ALA B CA 1
ATOM 1651 C C . ALA B 1 84 ? -11.18 -6.98 -9.766 1 98.75 84 ALA B C 1
ATOM 1653 O O . ALA B 1 84 ? -12.305 -7.227 -9.328 1 98.75 84 ALA B O 1
ATOM 1654 N N . LYS B 1 85 ? -10.961 -6.5 -10.945 1 98.44 85 LYS B N 1
ATOM 1655 C CA . LYS B 1 85 ? -12.062 -6.254 -11.867 1 98.44 85 LYS B CA 1
ATOM 1656 C C . LYS B 1 85 ? -12.852 -7.531 -12.141 1 98.44 85 LYS B C 1
ATOM 1658 O O . LYS B 1 85 ? -14.086 -7.512 -12.164 1 98.44 85 LYS B O 1
ATOM 1663 N N . ARG B 1 86 ? -12.219 -8.57 -12.367 1 97.81 86 ARG B N 1
ATOM 1664 C CA . ARG B 1 86 ? -12.859 -9.852 -12.648 1 97.81 86 ARG B CA 1
ATOM 1665 C C . ARG B 1 86 ? -13.625 -10.359 -11.43 1 97.81 86 ARG B C 1
ATOM 1667 O O . ARG B 1 86 ? -14.531 -11.18 -11.555 1 97.81 86 ARG B O 1
ATOM 1674 N N . ARG B 1 87 ? -13.258 -9.867 -10.258 1 97.94 87 ARG B N 1
ATOM 1675 C CA . ARG B 1 87 ? -13.93 -10.25 -9.023 1 97.94 87 ARG B CA 1
ATOM 1676 C C . ARG B 1 87 ? -15.023 -9.25 -8.656 1 97.94 87 ARG B C 1
ATOM 1678 O O . ARG B 1 87 ? -15.578 -9.312 -7.559 1 97.94 87 ARG B O 1
ATOM 1685 N N . GLY B 1 88 ? -15.258 -8.281 -9.461 1 97.94 88 GLY B N 1
ATOM 1686 C CA . GLY B 1 88 ? -16.406 -7.41 -9.297 1 97.94 88 GLY B CA 1
ATOM 1687 C C . GLY B 1 88 ? -16.078 -6.109 -8.594 1 97.94 88 GLY B C 1
ATOM 1688 O O . GLY B 1 88 ? -16.969 -5.324 -8.273 1 97.94 88 GLY B O 1
ATOM 1689 N N . VAL B 1 89 ? -14.859 -5.887 -8.367 1 98.69 89 VAL B N 1
ATOM 1690 C CA . VAL B 1 89 ? -14.477 -4.602 -7.789 1 98.69 89 VAL B CA 1
ATOM 1691 C C . VAL B 1 89 ? -14.703 -3.488 -8.812 1 98.69 89 VAL B C 1
ATOM 1693 O O . VAL B 1 89 ? -14.305 -3.609 -9.969 1 98.69 89 VAL B O 1
ATOM 1696 N N . SER B 1 90 ? -15.328 -2.375 -8.406 1 98.69 90 SER B N 1
ATOM 1697 C CA . SER B 1 90 ? -15.695 -1.318 -9.344 1 98.69 90 SER B CA 1
ATOM 1698 C C . SER B 1 90 ? -14.492 -0.442 -9.688 1 98.69 90 SER B C 1
ATOM 1700 O O . SER B 1 90 ? -13.547 -0.347 -8.898 1 98.69 90 SER B O 1
ATOM 1702 N N . GLU B 1 91 ? -14.586 0.213 -10.844 1 98.56 91 GLU B N 1
ATOM 1703 C CA . GLU B 1 91 ? -13.547 1.16 -11.242 1 98.56 91 GLU B CA 1
ATOM 1704 C C . GLU B 1 91 ? -13.445 2.316 -10.25 1 98.56 91 GLU B C 1
ATOM 1706 O O . GLU B 1 91 ? -12.344 2.816 -9.984 1 98.56 91 GLU B O 1
ATOM 1711 N N . ARG B 1 92 ? -14.547 2.74 -9.711 1 98.62 92 ARG B N 1
ATOM 1712 C CA . ARG B 1 92 ? -14.562 3.836 -8.75 1 98.62 92 ARG B CA 1
ATOM 1713 C C . ARG B 1 92 ? -13.852 3.443 -7.461 1 98.62 92 ARG B C 1
ATOM 1715 O O . ARG B 1 92 ? -13.094 4.238 -6.891 1 98.62 92 ARG B O 1
ATOM 1722 N N . GLU B 1 93 ? -14.078 2.201 -6.969 1 98.81 93 GLU B N 1
ATOM 1723 C CA . GLU B 1 93 ? -13.375 1.704 -5.789 1 98.81 93 GLU B CA 1
ATOM 1724 C C . GLU B 1 93 ? -11.867 1.634 -6.035 1 98.81 93 GLU B C 1
ATOM 1726 O O . GLU B 1 93 ? -11.078 2.025 -5.176 1 98.81 93 GLU B O 1
ATOM 1731 N N . ILE B 1 94 ? -11.508 1.159 -7.199 1 98.94 94 ILE B N 1
ATOM 1732 C CA . ILE B 1 94 ? -10.094 1.08 -7.555 1 98.94 94 ILE B CA 1
ATOM 1733 C C . ILE B 1 94 ? -9.492 2.484 -7.613 1 98.94 94 ILE B C 1
ATOM 1735 O O . ILE B 1 94 ? -8.43 2.736 -7.043 1 98.94 94 ILE B O 1
ATOM 1739 N N . GLY B 1 95 ? -10.141 3.408 -8.305 1 98.88 95 GLY B N 1
ATOM 1740 C CA . GLY B 1 95 ? -9.688 4.789 -8.352 1 98.88 95 GLY B CA 1
ATOM 1741 C C . GLY B 1 95 ? -9.516 5.406 -6.977 1 98.88 95 GLY B C 1
ATOM 1742 O O . GLY B 1 95 ? -8.508 6.062 -6.703 1 98.88 95 GLY B O 1
ATOM 1743 N N . GLU B 1 96 ? -10.5 5.223 -6.117 1 98.88 96 GLU B N 1
ATOM 1744 C CA . GLU B 1 96 ? -10.43 5.762 -4.762 1 98.88 96 GLU B CA 1
ATOM 1745 C C . GLU B 1 96 ? -9.273 5.148 -3.984 1 98.88 96 GLU B C 1
ATOM 1747 O O . GLU B 1 96 ? -8.547 5.855 -3.279 1 98.88 96 GLU B O 1
ATOM 1752 N N . ALA B 1 97 ? -9.055 3.83 -4.109 1 98.94 97 ALA B N 1
ATOM 1753 C CA . ALA B 1 97 ? -7.922 3.178 -3.451 1 98.94 97 ALA B CA 1
ATOM 1754 C C . ALA B 1 97 ? -6.598 3.783 -3.906 1 98.94 97 ALA B C 1
ATOM 1756 O O . ALA B 1 97 ? -5.684 3.969 -3.1 1 98.94 97 ALA B O 1
ATOM 1757 N N . ILE B 1 98 ? -6.516 4.086 -5.156 1 98.88 98 ILE B N 1
ATOM 1758 C CA . ILE B 1 98 ? -5.293 4.656 -5.715 1 98.88 98 ILE B CA 1
ATOM 1759 C C . ILE B 1 98 ? -5.074 6.059 -5.145 1 98.88 98 ILE B C 1
ATOM 1761 O O . ILE B 1 98 ? -3.943 6.43 -4.82 1 98.88 98 ILE B O 1
ATOM 1765 N N . LEU B 1 99 ? -6.094 6.809 -5 1 98.88 99 LEU B N 1
ATOM 1766 C CA . LEU B 1 99 ? -5.984 8.141 -4.418 1 98.88 99 LEU B CA 1
ATOM 1767 C C . LEU B 1 99 ? -5.57 8.062 -2.953 1 98.88 99 LEU B C 1
ATOM 1769 O O . LEU B 1 99 ? -4.758 8.867 -2.488 1 98.88 99 LEU B O 1
ATOM 1773 N N . VAL B 1 100 ? -6.117 7.121 -2.207 1 98.88 100 VAL B N 1
ATOM 1774 C CA . VAL B 1 100 ? -5.727 6.906 -0.818 1 98.88 100 VAL B CA 1
ATOM 1775 C C . VAL B 1 100 ? -4.254 6.512 -0.75 1 98.88 100 VAL B C 1
ATOM 1777 O O . VAL B 1 100 ? -3.504 7.027 0.081 1 98.88 100 VAL B O 1
ATOM 1780 N N . ALA B 1 101 ? -3.891 5.656 -1.641 1 98.94 101 ALA B N 1
ATOM 1781 C CA . ALA B 1 101 ? -2.5 5.215 -1.697 1 98.94 101 ALA B CA 1
ATOM 1782 C C . ALA B 1 101 ? -1.566 6.387 -1.994 1 98.94 101 ALA B C 1
ATOM 1784 O O . ALA B 1 101 ? -0.499 6.508 -1.388 1 98.94 101 ALA B O 1
ATOM 1785 N N . ARG B 1 102 ? -1.949 7.203 -2.949 1 98.75 102 ARG B N 1
ATOM 1786 C CA . ARG B 1 102 ? -1.163 8.383 -3.303 1 98.75 102 ARG B CA 1
ATOM 1787 C C . ARG B 1 102 ? -0.965 9.289 -2.094 1 98.75 102 ARG B C 1
ATOM 1789 O O . ARG B 1 102 ? 0.146 9.758 -1.836 1 98.75 102 ARG B O 1
ATOM 1796 N N . PHE B 1 103 ? -2.002 9.516 -1.365 1 98.75 103 PHE B N 1
ATOM 1797 C CA . PHE B 1 103 ? -1.934 10.344 -0.166 1 98.75 103 PHE B CA 1
ATOM 1798 C C . PHE B 1 103 ? -0.991 9.727 0.862 1 98.75 103 PHE B C 1
ATOM 1800 O O . PHE B 1 103 ? -0.133 10.422 1.417 1 98.75 103 PHE B O 1
ATOM 1807 N N . ALA B 1 104 ? -1.182 8.453 1.111 1 98.75 104 ALA B N 1
ATOM 1808 C CA . ALA B 1 104 ? -0.354 7.766 2.096 1 98.75 104 ALA B CA 1
ATOM 1809 C C . ALA B 1 104 ? 1.12 7.812 1.705 1 98.75 104 ALA B C 1
ATOM 1811 O O . ALA B 1 104 ? 1.978 8.133 2.533 1 98.75 104 ALA B O 1
ATOM 1812 N N . LEU B 1 105 ? 1.361 7.504 0.433 1 98.62 105 LEU B N 1
ATOM 1813 C CA . LEU B 1 105 ? 2.734 7.52 -0.058 1 98.62 105 LEU B CA 1
ATOM 1814 C C . LEU B 1 105 ? 3.344 8.906 0.066 1 98.62 105 LEU B C 1
ATOM 1816 O O . LEU B 1 105 ? 4.473 9.055 0.542 1 98.62 105 LEU B O 1
ATOM 1820 N N . ALA B 1 106 ? 2.654 9.914 -0.352 1 97.81 106 ALA B N 1
ATOM 1821 C CA . ALA B 1 106 ? 3.139 11.289 -0.244 1 97.81 106 ALA B CA 1
ATOM 1822 C C . ALA B 1 106 ? 3.439 11.648 1.208 1 97.81 106 ALA B C 1
ATOM 1824 O O . ALA B 1 106 ? 4.395 12.383 1.486 1 97.81 106 ALA B O 1
ATOM 1825 N N . SER B 1 107 ? 2.699 11.164 2.146 1 97.38 107 SER B N 1
ATOM 1826 C CA . SER B 1 107 ? 2.842 11.469 3.566 1 97.38 107 SER B CA 1
ATOM 1827 C C . SER B 1 107 ? 4.133 10.891 4.133 1 97.38 107 SER B C 1
ATOM 1829 O O . SER B 1 107 ? 4.645 11.375 5.145 1 97.38 107 SER B O 1
ATOM 1831 N N . THR B 1 108 ? 4.676 9.883 3.5 1 97.62 108 THR B N 1
ATOM 1832 C CA . THR B 1 108 ? 5.859 9.227 4.043 1 97.62 108 THR B CA 1
ATOM 1833 C C . THR B 1 108 ? 7.078 10.141 3.943 1 97.62 108 THR B C 1
ATOM 1835 O O . THR B 1 108 ? 8.078 9.922 4.633 1 97.62 108 THR B O 1
ATOM 1838 N N . ILE B 1 109 ? 7.043 11.188 3.164 1 95.94 109 ILE B N 1
ATOM 1839 C CA . ILE B 1 109 ? 8.148 12.133 3.045 1 95.94 109 ILE B CA 1
ATOM 1840 C C . ILE B 1 109 ? 8.43 12.766 4.402 1 95.94 109 ILE B C 1
ATOM 1842 O O . ILE B 1 109 ? 9.57 13.156 4.688 1 95.94 109 ILE B O 1
ATOM 1846 N N . PHE B 1 110 ? 7.414 12.859 5.223 1 94.44 110 PHE B N 1
ATOM 1847 C CA . PHE B 1 110 ? 7.586 13.508 6.52 1 94.44 110 PHE B CA 1
ATOM 1848 C C . PHE B 1 110 ? 8.469 12.672 7.434 1 94.44 110 PHE B C 1
ATOM 1850 O O . PHE B 1 110 ? 9.234 13.211 8.227 1 94.44 110 PHE B O 1
ATOM 1857 N N . ALA B 1 111 ? 8.352 11.344 7.293 1 95.25 111 ALA B N 1
ATOM 1858 C CA . ALA B 1 111 ? 9.266 10.469 8.031 1 95.25 111 ALA B CA 1
ATOM 1859 C C . ALA B 1 111 ? 10.711 10.703 7.598 1 95.25 111 ALA B C 1
ATOM 1861 O O . ALA B 1 111 ? 11.617 10.68 8.43 1 95.25 111 ALA B O 1
ATOM 1862 N N . THR B 1 112 ? 10.891 10.969 6.383 1 94.69 112 THR B N 1
ATOM 1863 C CA . THR B 1 112 ? 12.227 11.109 5.82 1 94.69 112 THR B CA 1
ATOM 1864 C C . THR B 1 112 ? 12.836 12.453 6.195 1 94.69 112 THR B C 1
ATOM 1866 O O . THR B 1 112 ? 14.031 12.539 6.48 1 94.69 112 THR B O 1
ATOM 1869 N N . VAL B 1 113 ? 12.062 13.43 6.254 1 95.12 113 VAL B N 1
ATOM 1870 C CA . VAL B 1 113 ? 12.625 14.773 6.316 1 95.12 113 VAL B CA 1
ATOM 1871 C C . VAL B 1 113 ? 12.703 15.227 7.773 1 95.12 113 VAL B C 1
ATOM 1873 O O . VAL B 1 113 ? 13.391 16.203 8.086 1 95.12 113 VAL B O 1
ATOM 1876 N N . THR B 1 114 ? 12.047 14.57 8.656 1 95.12 114 THR B N 1
ATOM 1877 C CA . THR B 1 114 ? 11.93 14.992 10.047 1 95.12 114 THR B CA 1
ATOM 1878 C C . THR B 1 114 ? 13.305 15.188 10.68 1 95.12 114 THR B C 1
ATOM 1880 O O . THR B 1 114 ? 13.586 16.234 11.266 1 95.12 114 THR B O 1
ATOM 1883 N N . PRO B 1 115 ? 14.273 14.234 10.531 1 93.75 115 PRO B N 1
ATOM 1884 C CA . PRO B 1 115 ? 15.594 14.469 11.117 1 93.75 115 PRO B CA 1
ATOM 1885 C C . PRO B 1 115 ? 16.266 15.734 10.57 1 93.75 115 PRO B C 1
ATOM 1887 O O . PRO B 1 115 ? 16.906 16.469 11.32 1 93.75 115 PRO B O 1
ATOM 1890 N N . ALA B 1 116 ? 16.141 16 9.312 1 94.06 116 ALA B N 1
ATOM 1891 C CA . ALA B 1 116 ? 16.719 17.188 8.695 1 94.06 116 ALA B CA 1
ATOM 1892 C C . ALA B 1 116 ? 16.078 18.469 9.25 1 94.06 116 ALA B C 1
ATOM 1894 O O . ALA B 1 116 ? 16.781 19.453 9.5 1 94.06 116 ALA B O 1
ATOM 1895 N N . LEU B 1 117 ? 14.781 18.406 9.414 1 93.69 117 LEU B N 1
ATOM 1896 C CA . LE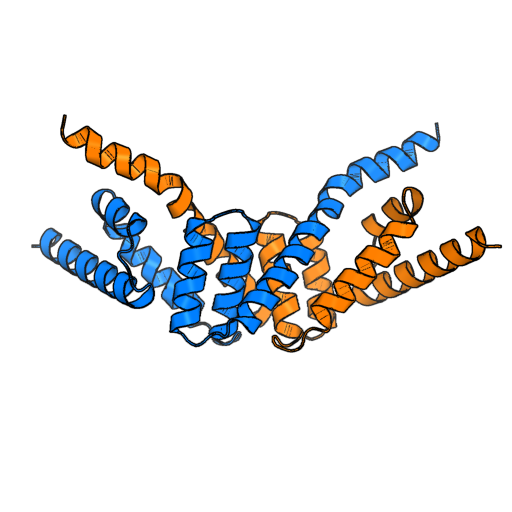U B 1 117 ? 14.07 19.562 9.953 1 93.69 117 LEU B CA 1
ATOM 1897 C C . LEU B 1 117 ? 14.484 19.828 11.398 1 93.69 117 LEU B C 1
ATOM 1899 O O . LEU B 1 117 ? 14.586 20.984 11.805 1 93.69 117 LEU B O 1
ATOM 1903 N N . GLU B 1 118 ? 14.688 18.766 12.172 1 93.62 118 GLU B N 1
ATOM 1904 C CA . GLU B 1 118 ? 15.195 18.906 13.531 1 93.62 118 GLU B CA 1
ATOM 1905 C C . GLU B 1 118 ? 16.562 19.578 13.539 1 93.62 118 GLU B C 1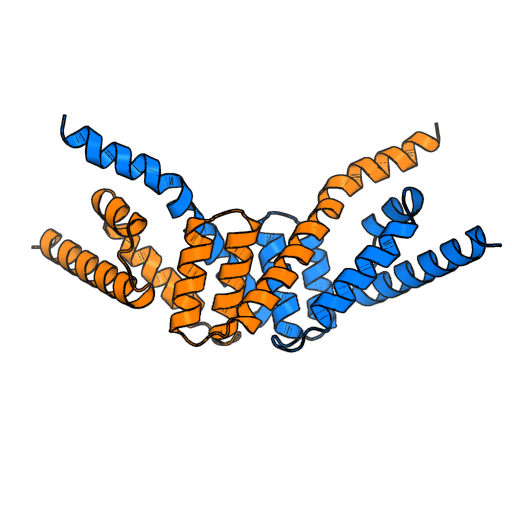
ATOM 1907 O O . GLU B 1 118 ? 16.828 20.453 14.375 1 93.62 118 GLU B O 1
ATOM 1912 N N . TRP B 1 119 ? 17.328 19.094 12.625 1 91.94 119 TRP B N 1
ATOM 1913 C CA . TRP B 1 119 ? 18.656 19.688 12.5 1 91.94 119 TRP B CA 1
ATOM 1914 C C . TRP B 1 119 ? 18.562 21.172 12.188 1 91.94 119 TRP B C 1
ATOM 1916 O O . TRP B 1 119 ? 19.266 21.984 12.789 1 91.94 119 TRP B O 1
ATOM 1926 N N . LEU B 1 120 ? 17.734 21.547 11.242 1 90.25 120 LEU B N 1
ATOM 1927 C CA . LEU B 1 120 ? 17.531 22.938 10.852 1 90.25 120 LEU B CA 1
ATOM 1928 C C . LEU B 1 120 ? 17.078 23.766 12.039 1 90.25 120 LEU B C 1
ATOM 1930 O O . LEU B 1 120 ? 17.469 24.938 12.172 1 90.25 120 LEU B O 1
ATOM 1934 N N . GLU B 1 121 ? 16.266 23.281 12.875 1 85.94 121 GLU B N 1
ATOM 1935 C CA . GLU B 1 121 ? 15.742 23.969 14.039 1 85.94 121 GLU B CA 1
ATOM 1936 C C . GLU B 1 121 ? 16.828 24.172 15.102 1 85.94 121 GLU B C 1
ATOM 1938 O O . GLU B 1 121 ? 16.859 25.203 15.781 1 85.94 121 GLU B O 1
ATOM 1943 N N . GLY B 1 122 ? 17.609 23.047 15.367 1 82.94 122 GLY B N 1
ATOM 1944 C CA . GLY B 1 122 ? 18.703 23.172 16.312 1 82.94 122 GLY B CA 1
ATOM 1945 C C . GLY B 1 122 ? 19.828 24.062 15.812 1 82.94 122 GLY B C 1
ATOM 1946 O O . GLY B 1 122 ? 20.578 24.609 16.609 1 82.94 122 GLY B O 1
ATOM 1947 N N . GLY B 1 123 ? 20.172 23.984 14.594 1 66.38 123 GLY B N 1
ATOM 1948 C CA . GLY B 1 123 ? 21.219 24.812 14.031 1 66.38 123 GLY B CA 1
ATOM 1949 C C . GLY B 1 123 ? 20.922 26.297 14.109 1 66.38 123 GLY B C 1
ATOM 1950 O O . GLY B 1 123 ? 21.812 27.125 13.922 1 66.38 123 GLY B O 1
ATOM 1951 N N . ASP B 1 124 ? 19.703 26.656 14.023 1 53 124 ASP B N 1
ATOM 1952 C CA . ASP B 1 124 ? 19.375 28.062 14.172 1 53 124 ASP B CA 1
ATOM 1953 C C . ASP B 1 124 ? 19.75 28.562 15.57 1 53 124 ASP B C 1
ATOM 1955 O O . ASP B 1 124 ? 19.719 29.766 15.836 1 53 124 ASP B O 1
ATOM 1959 N N . GLU B 1 125 ? 19.984 27.797 16.656 1 48.03 125 GLU B N 1
ATOM 1960 C CA . GLU B 1 125 ? 20.453 28.281 17.953 1 48.03 125 GLU B CA 1
ATOM 1961 C C . GLU B 1 125 ? 21.953 28.531 17.938 1 48.03 125 GLU B C 1
ATOM 1963 O O . GLU B 1 125 ? 22.531 28.984 18.938 1 48.03 125 GLU B O 1
ATOM 1968 N N . GLU B 1 126 ? 22.719 28.062 16.969 1 42.84 126 GLU B N 1
ATOM 1969 C CA . GLU B 1 126 ? 24.062 28.609 17.031 1 42.84 126 GLU B CA 1
ATOM 1970 C C . GLU B 1 126 ? 24.156 29.969 16.344 1 42.84 126 GLU B C 1
ATOM 1972 O O . GLU B 1 126 ? 23.531 30.188 15.305 1 42.84 126 GLU B O 1
#

Solvent-accessible surface area (backbone atoms only — not comparable to full-atom values): 13369 Å² total; per-residue (Å²): 114,71,65,57,52,51,52,50,49,44,52,52,51,50,49,53,49,20,66,53,48,73,44,81,49,58,48,61,57,54,43,41,75,78,44,48,74,52,53,58,53,54,52,50,51,51,51,53,58,64,62,46,77,74,55,61,63,68,58,52,40,41,34,31,27,22,33,22,50,68,72,65,32,63,60,45,24,52,47,38,45,42,31,30,46,76,69,66,48,48,71,64,42,51,52,50,36,46,52,41,26,51,52,35,55,60,54,39,52,44,61,67,42,35,67,56,50,51,48,56,62,58,55,66,74,106,114,70,67,57,52,50,51,51,49,45,53,50,51,51,51,53,48,19,67,51,49,73,44,80,50,57,47,59,57,56,44,42,74,78,44,49,74,50,56,57,52,53,50,50,51,50,50,53,58,64,63,48,78,75,56,59,64,67,58,52,40,41,34,30,28,23,32,21,50,68,73,64,32,64,59,46,25,52,48,40,45,41,31,29,46,74,70,64,49,50,70,64,42,50,52,51,36,46,51,41,27,51,52,35,55,62,53,42,53,44,60,67,43,32,65,57,49,51,46,55,61,57,54,66,74,104

Secondary structure (DSSP, 8-state):
-HHHHHHHHHHHHHHHHHHHHSS--HHHHHHHHH-HHHHHHHHHHH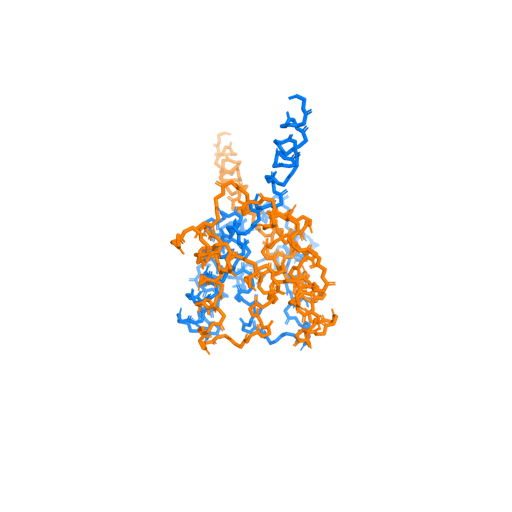HHHHH-SSS-HHHHHHHHHHHHHHTT-HHHHHHHHHHHHHTT--HHHHHHHHHHHHHHHHHTHHHHHHHHHHHHHHHTT-/-HHHHHHHHHHHHHHHHHHHHSS--HHHHHHHTT-HHHHHHHHHHHHHHHH-SSS-HHHHHHHHHHHHHHTT-HHHHHHHHHHHHHTT--HHHHHHHHHHHHHHHHHTHHHHHHHHHHHHHHHTT-

Radius of gyration: 21.97 Å; Cα contacts (8 Å, |Δi|>4): 265; chains: 2; bounding box: 42×82×48 Å

Foldseek 3Di:
DVVVVLVVVLVVLQVVLCVLQVHGPVVSVVVCVVPSPVSVVVVVVVCVVCVDDPDDNLVVLLVQLLVCVLVPPPVSNNSSVSNSVVVPRDPVSNVVSNVVSVVVSVVCVCVVCVVVVVVVVVVVVD/DVVVVLVVVLVVLQVVLCVLQVHGPVVSVVVCVVPSPVSVVVVVVVCVVCVDDPDDNLVVLLVQLLVCVLVPPPVSNNRSVSNSVVVPRDPVSNVVSNVVSVVVSVVCVCVVCVVVVVVVVVVVVD

Sequence (252 aa):
MVEGSQEAKVAEILQKMEEMIGEEPKPQKLFSKVAPEWLERQMDERQFVMSLESIPEKYKHLIMIAVAAAVGSKMCTEVFTKIAKRRGVSEREIGEAILVARFALASTIFATVTPALEWLEGGDEEMVEGSQEAKVAEILQKMEEMIGEEPKPQKLFSKVAPEWLERQMDERQFVMSLESIPEKYKHLIMIAVAAAVGSKMCTEVFTKIAKRRGVSEREIGEAILVARFALASTIFATVTPALEWLEGGDEE

Organism: Archaeoglobus fulgidus (strain ATCC 49558 / DSM 4304 / JCM 9628 / NBRC 100126 / VC-16) (NCBI:txid224325)

pLDDT: mean 93.63, std 10.97, range [42.84, 99.0]

Nearest PDB structures (foldseek):
  2cwq-assembly1_C-2  TM=9.152E-01  e=2.821E-04  Thermus thermophilus HB8
  2cwq-assembly1_A  TM=9.126E-01  e=4.331E-04  Thermus thermophilus HB8
  3bey-assembly1_F  TM=9.102E-01  e=2.050E-03  Methanothermobacter thermautotrophicus str. Delta H
  3bey-assembly1_A  TM=9.036E-01  e=5.379E-03  Methanothermobacter thermautotrophicus str. Delta H
  3bey-assembly1_E  TM=8.968E-01  e=1.023E-02  Methanothermobacter thermautotrophicus str. Delta H